Protein AF-A0A836QI31-F1 (afdb_monomer_lite)

Structure (mmCIF, N/CA/C/O backbone):
data_AF-A0A836QI31-F1
#
_entry.id   AF-A0A836QI31-F1
#
loop_
_atom_site.group_PDB
_atom_site.id
_atom_site.type_symbol
_atom_site.label_atom_id
_atom_site.label_alt_id
_atom_site.label_comp_id
_atom_site.label_asym_id
_atom_site.label_entity_id
_atom_site.label_seq_id
_atom_site.pdbx_PDB_ins_code
_atom_site.Cartn_x
_atom_site.Cartn_y
_atom_site.Cartn_z
_atom_site.occupancy
_atom_site.B_iso_or_equiv
_atom_site.auth_seq_id
_atom_site.auth_comp_id
_atom_site.auth_asym_id
_atom_site.auth_atom_id
_atom_site.pdbx_PDB_model_num
ATOM 1 N N . MET A 1 1 ? 13.382 22.084 13.765 1.00 32.91 1 MET A N 1
ATOM 2 C CA . MET A 1 1 ? 12.184 21.284 14.088 1.00 32.91 1 MET A CA 1
ATOM 3 C C . MET A 1 1 ? 11.695 20.690 12.781 1.00 32.91 1 MET A C 1
ATOM 5 O O . MET A 1 1 ? 11.257 21.451 11.931 1.00 32.91 1 MET A O 1
ATOM 9 N N . GLN A 1 2 ? 11.895 19.391 12.552 1.00 34.28 2 GLN A N 1
ATOM 10 C CA . GLN A 1 2 ? 11.308 18.718 11.391 1.00 34.28 2 GLN A CA 1
ATOM 11 C C . GLN A 1 2 ? 9.797 18.665 11.618 1.00 34.28 2 GLN A C 1
ATOM 13 O O . GLN A 1 2 ? 9.342 18.138 12.631 1.00 34.28 2 GLN A O 1
ATOM 18 N N . HIS A 1 3 ? 9.028 19.296 10.736 1.00 37.72 3 HIS A N 1
ATOM 19 C CA . HIS A 1 3 ? 7.586 19.106 10.702 1.00 37.72 3 HIS A CA 1
ATOM 20 C C . HIS A 1 3 ? 7.350 17.705 10.144 1.00 37.72 3 HIS A C 1
ATOM 22 O O . HIS A 1 3 ? 7.478 17.499 8.945 1.00 37.72 3 HIS A O 1
ATOM 28 N N . TYR A 1 4 ? 7.107 16.731 11.016 1.00 49.38 4 TYR A N 1
ATOM 29 C CA . TYR A 1 4 ? 6.746 15.383 10.596 1.00 49.38 4 TYR A CA 1
ATOM 30 C C . TYR A 1 4 ? 5.326 15.398 10.014 1.00 49.38 4 TYR A C 1
ATOM 32 O O . TYR A 1 4 ? 4.431 16.055 10.556 1.00 49.38 4 TYR A O 1
ATOM 40 N N . HIS A 1 5 ? 5.135 14.739 8.871 1.00 73.75 5 HIS A N 1
ATOM 41 C CA . HIS A 1 5 ? 3.881 14.781 8.120 1.00 73.75 5 HIS A CA 1
ATOM 42 C C . HIS A 1 5 ? 2.941 13.687 8.600 1.00 73.75 5 HIS A C 1
ATOM 44 O O . HIS A 1 5 ? 3.328 12.529 8.730 1.00 73.75 5 HIS A O 1
ATOM 50 N N . GLN A 1 6 ? 1.698 14.073 8.870 1.00 88.06 6 GLN A N 1
ATOM 51 C CA . GLN A 1 6 ? 0.702 13.178 9.437 1.00 88.06 6 GLN A CA 1
ATOM 52 C C . GLN A 1 6 ? -0.242 12.668 8.354 1.00 88.06 6 GLN A C 1
ATOM 54 O O . GLN A 1 6 ? -0.713 13.429 7.509 1.00 88.06 6 GLN A O 1
ATOM 59 N N . LEU A 1 7 ? -0.550 11.379 8.424 1.00 93.69 7 LEU A N 1
ATOM 60 C CA . LEU A 1 7 ? -1.671 10.781 7.721 1.00 93.69 7 LEU A CA 1
ATOM 61 C C . LEU A 1 7 ? -2.945 11.041 8.522 1.00 93.69 7 LEU A C 1
ATOM 63 O O . LEU A 1 7 ? -2.938 10.964 9.750 1.00 93.69 7 LEU A O 1
ATOM 67 N N . ALA A 1 8 ? -4.043 11.298 7.823 1.00 96.31 8 ALA A N 1
ATOM 68 C CA . ALA A 1 8 ? -5.387 11.286 8.382 1.00 96.31 8 ALA A CA 1
ATOM 69 C C . ALA A 1 8 ? -6.234 10.368 7.506 1.00 96.31 8 ALA A C 1
ATOM 71 O O . ALA A 1 8 ? -6.378 10.609 6.307 1.00 96.31 8 ALA A O 1
ATOM 72 N N . ILE A 1 9 ? -6.732 9.279 8.087 1.00 97.81 9 ILE A N 1
ATOM 73 C CA . ILE A 1 9 ? -7.373 8.201 7.340 1.00 97.81 9 ILE A CA 1
ATOM 74 C C . ILE A 1 9 ? -8.700 7.842 7.999 1.00 97.81 9 ILE A C 1
ATOM 76 O O . ILE A 1 9 ? -8.862 7.844 9.222 1.00 97.81 9 ILE A O 1
ATOM 80 N N . VAL A 1 10 ? -9.661 7.515 7.143 1.00 98.38 10 VAL A N 1
ATOM 81 C CA . VAL A 1 10 ? -10.927 6.906 7.518 1.00 98.38 10 VAL A CA 1
ATOM 82 C C . VAL A 1 10 ? -11.006 5.564 6.809 1.00 98.38 10 VAL A C 1
ATOM 84 O O . VAL A 1 10 ? -11.124 5.516 5.587 1.00 98.38 10 VAL A O 1
ATOM 87 N N . ALA A 1 11 ? -10.975 4.480 7.576 1.00 98.00 11 ALA A N 1
ATOM 88 C CA . ALA A 1 11 ? -11.157 3.134 7.054 1.00 98.00 11 ALA A CA 1
ATOM 89 C C . ALA A 1 11 ? -12.595 2.667 7.293 1.00 98.00 11 ALA A C 1
ATOM 91 O O . ALA A 1 11 ? -13.121 2.790 8.398 1.00 98.00 11 ALA A O 1
ATOM 92 N N . GLN A 1 12 ? -13.226 2.106 6.265 1.00 97.94 12 GLN A N 1
ATOM 93 C CA . GLN A 1 12 ? -14.477 1.361 6.393 1.00 97.94 12 GLN A CA 1
ATOM 94 C C . GLN A 1 12 ? -14.173 -0.114 6.167 1.00 97.94 12 GLN A C 1
ATOM 96 O O . GLN A 1 12 ? -13.721 -0.498 5.091 1.00 97.94 12 GLN A O 1
ATOM 101 N N . LEU A 1 13 ? -14.398 -0.929 7.192 1.00 97.06 13 LEU A N 1
ATOM 102 C CA . LEU A 1 13 ? -14.042 -2.341 7.208 1.00 97.06 13 LEU A CA 1
ATOM 103 C C . LEU A 1 13 ? -15.312 -3.183 7.268 1.00 97.06 13 LEU A C 1
ATOM 105 O O . LEU A 1 13 ? -16.243 -2.863 8.007 1.00 97.06 13 LEU A O 1
ATOM 109 N N . SER A 1 14 ? -15.323 -4.277 6.514 1.00 96.88 14 SER A N 1
ATOM 110 C CA . SER A 1 14 ? -16.314 -5.346 6.624 1.00 96.88 14 SER A CA 1
ATOM 111 C C . SER A 1 14 ? -15.574 -6.586 7.103 1.00 96.88 14 SER A C 1
ATOM 113 O O . SER A 1 14 ? -14.755 -7.128 6.367 1.00 96.88 14 SER A O 1
ATOM 115 N N . LEU A 1 15 ? -15.815 -6.983 8.348 1.00 94.88 15 LEU A N 1
ATOM 116 C CA . LEU A 1 15 ? -15.049 -8.004 9.057 1.00 94.88 15 LEU A CA 1
ATOM 117 C C . LEU A 1 15 ? -15.950 -9.196 9.348 1.00 94.88 15 LEU A C 1
ATOM 119 O O . LEU A 1 15 ? -17.022 -9.024 9.925 1.00 94.88 15 LEU A O 1
ATOM 123 N N . THR A 1 16 ? -15.508 -10.390 8.977 1.00 94.56 16 THR A N 1
ATOM 124 C CA . THR A 1 16 ? -16.232 -11.640 9.226 1.00 94.56 16 THR A CA 1
ATOM 125 C C . THR A 1 16 ? -15.563 -12.388 10.369 1.00 94.56 16 THR A C 1
ATOM 127 O O . THR A 1 16 ? -14.338 -12.387 10.446 1.00 94.56 16 THR A O 1
ATOM 130 N N . ASN A 1 17 ? -16.335 -13.031 11.248 1.00 94.69 17 ASN A N 1
ATOM 131 C CA . ASN A 1 17 ? -15.793 -13.950 12.248 1.00 94.69 17 ASN A CA 1
ATOM 132 C C . ASN A 1 17 ?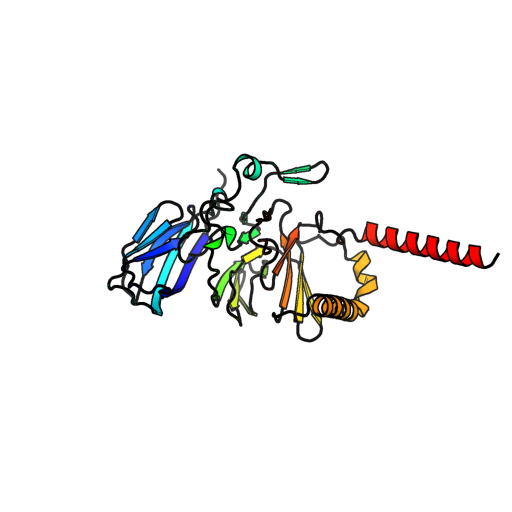 -15.520 -15.323 11.602 1.00 94.69 17 ASN A C 1
ATOM 134 O O . ASN A 1 17 ? -16.478 -16.039 11.308 1.00 94.69 17 ASN A O 1
ATOM 138 N N . PRO A 1 18 ? -14.254 -15.727 11.381 1.00 90.25 18 PRO A N 1
ATOM 139 C CA . PRO A 1 18 ? -13.949 -17.016 10.769 1.00 90.25 18 PRO A CA 1
ATOM 140 C C . PRO A 1 18 ? -13.862 -18.163 11.789 1.00 90.25 18 PRO A C 1
ATOM 142 O O . PRO A 1 18 ? -13.513 -19.273 11.396 1.00 90.25 18 PRO A O 1
ATOM 145 N N . ASN A 1 19 ? -14.074 -17.892 13.081 1.00 89.69 19 ASN A N 1
ATOM 146 C CA . ASN A 1 19 ? -13.911 -18.865 14.159 1.00 89.69 19 ASN A CA 1
ATOM 147 C C . ASN A 1 19 ? -15.224 -19.598 14.446 1.00 89.69 19 ASN A C 1
ATOM 149 O O . ASN A 1 19 ? -16.301 -19.066 14.193 1.00 89.69 19 ASN A O 1
ATOM 153 N N . ASP A 1 20 ? -15.131 -20.759 15.095 1.00 93.62 20 ASP A N 1
ATOM 154 C CA . ASP A 1 20 ? -16.296 -21.552 15.523 1.00 93.62 20 ASP A CA 1
ATOM 155 C C . ASP A 1 20 ? -16.971 -21.016 16.799 1.00 93.62 20 ASP A C 1
ATOM 157 O O . ASP A 1 20 ? -18.026 -21.500 17.208 1.00 93.62 20 ASP A O 1
ATOM 161 N N . ALA A 1 21 ? -16.368 -20.012 17.442 1.00 95.06 21 ALA A N 1
ATOM 162 C CA . ALA A 1 21 ? -16.883 -19.370 18.646 1.00 95.06 21 ALA A CA 1
ATOM 163 C C . ALA A 1 21 ? -17.306 -17.916 18.370 1.00 95.06 21 ALA A C 1
ATOM 165 O O . ALA A 1 21 ? -16.679 -17.235 17.550 1.00 95.06 21 ALA A O 1
ATOM 166 N N . PRO A 1 22 ? -18.345 -17.412 19.061 1.00 96.12 22 PRO A N 1
ATOM 167 C CA . PRO A 1 22 ? -18.734 -16.014 18.963 1.00 96.12 22 PRO A CA 1
ATOM 168 C C . PRO A 1 22 ? -17.644 -15.087 19.527 1.00 96.12 22 PRO A C 1
ATOM 170 O O . PRO A 1 22 ? -16.926 -15.447 20.462 1.00 96.12 22 PRO A O 1
ATOM 173 N N . LEU A 1 23 ? -17.521 -13.886 18.955 1.00 95.31 23 LEU A N 1
ATOM 174 C CA . LEU A 1 23 ? -16.535 -12.881 19.356 1.00 95.31 23 LEU A CA 1
ATOM 175 C C . LEU A 1 23 ? -17.202 -11.682 20.030 1.00 95.31 23 LEU A C 1
ATOM 177 O O . LEU A 1 23 ? -17.955 -10.953 19.392 1.00 95.31 23 LEU A O 1
ATOM 181 N N . ASP A 1 24 ? -16.835 -11.400 21.277 1.00 95.19 24 ASP A N 1
ATOM 182 C CA . ASP A 1 24 ? -17.298 -10.199 21.999 1.00 95.19 24 ASP A CA 1
ATOM 183 C C . ASP A 1 24 ? -16.450 -8.954 21.689 1.00 95.19 24 ASP A C 1
ATOM 185 O O . ASP A 1 24 ? -16.792 -7.824 22.044 1.00 95.19 24 ASP A O 1
ATOM 189 N N . SER A 1 25 ? -15.293 -9.145 21.053 1.00 95.50 25 SER A N 1
ATOM 190 C CA . SER A 1 25 ? -14.410 -8.052 20.663 1.00 95.50 25 SER A CA 1
ATOM 191 C C . SER A 1 25 ? -13.679 -8.348 19.366 1.00 95.50 25 SER A C 1
ATOM 193 O O . SER A 1 25 ? -13.216 -9.468 19.158 1.00 95.50 25 SER A O 1
ATOM 195 N N . LEU A 1 26 ? -13.503 -7.314 18.547 1.00 95.31 26 LEU A N 1
ATOM 196 C CA . LEU A 1 26 ? -12.608 -7.349 17.398 1.00 95.31 26 LEU A CA 1
ATOM 197 C C . LEU A 1 26 ? -11.179 -7.087 17.869 1.00 95.31 26 LEU A C 1
ATOM 199 O O . LEU A 1 26 ? -10.943 -6.209 18.705 1.00 95.31 26 LEU A O 1
ATOM 203 N N . LEU A 1 27 ? -10.233 -7.824 17.299 1.00 94.06 27 LEU A N 1
ATOM 204 C CA . LEU A 1 27 ? -8.809 -7.572 17.455 1.00 94.06 27 LEU A CA 1
ATOM 205 C C . LEU A 1 27 ? -8.247 -7.186 16.093 1.00 94.06 27 LEU A C 1
ATOM 207 O O . LEU A 1 27 ? -8.357 -7.956 15.141 1.00 94.06 27 LEU A O 1
ATOM 211 N N . LEU A 1 28 ? -7.695 -5.982 16.014 1.00 95.25 28 LEU A N 1
ATOM 212 C CA . LEU A 1 28 ? -7.112 -5.414 14.811 1.00 95.25 28 LEU A CA 1
ATOM 213 C C . LEU A 1 28 ? -5.665 -5.005 15.082 1.00 95.25 28 LEU A C 1
ATOM 215 O O . LEU A 1 28 ? -5.313 -4.625 16.201 1.00 95.25 28 LEU A O 1
ATOM 219 N N . THR A 1 29 ? -4.854 -5.023 14.034 1.00 95.38 29 THR A N 1
ATOM 220 C CA . THR A 1 29 ? -3.490 -4.503 14.036 1.00 95.38 29 THR A CA 1
ATOM 221 C C . THR A 1 29 ? -3.426 -3.220 13.220 1.00 95.38 29 THR A C 1
ATOM 223 O O . THR A 1 29 ? -3.900 -3.178 12.090 1.00 95.38 29 THR A O 1
ATOM 226 N N . LEU A 1 30 ? -2.851 -2.166 13.788 1.00 97.38 30 LEU A N 1
ATOM 227 C CA . LEU A 1 30 ? -2.643 -0.872 13.138 1.00 97.38 30 LEU A CA 1
ATOM 228 C C . LEU A 1 30 ? -1.272 -0.338 13.548 1.00 97.38 30 LEU A C 1
ATOM 230 O O . LEU A 1 30 ? -0.865 -0.542 14.689 1.00 97.38 30 LEU A O 1
ATOM 234 N N . ASN A 1 31 ? -0.573 0.370 12.663 1.00 97.44 31 ASN A N 1
ATOM 235 C CA . ASN A 1 31 ? 0.721 0.963 12.987 1.00 97.44 31 ASN A CA 1
ATOM 236 C C . ASN A 1 31 ? 0.684 1.754 14.322 1.00 97.44 31 ASN A C 1
ATOM 238 O O . ASN A 1 31 ? -0.204 2.589 14.520 1.00 97.44 31 ASN A O 1
ATOM 242 N N . PRO A 1 32 ? 1.652 1.553 15.237 1.00 97.06 32 PRO A N 1
ATOM 243 C CA . PRO A 1 32 ? 1.660 2.177 16.555 1.00 97.06 32 PRO A CA 1
ATOM 244 C C . PRO A 1 32 ? 1.984 3.672 16.533 1.00 97.06 32 PRO A C 1
ATOM 246 O O . PRO A 1 32 ? 1.955 4.2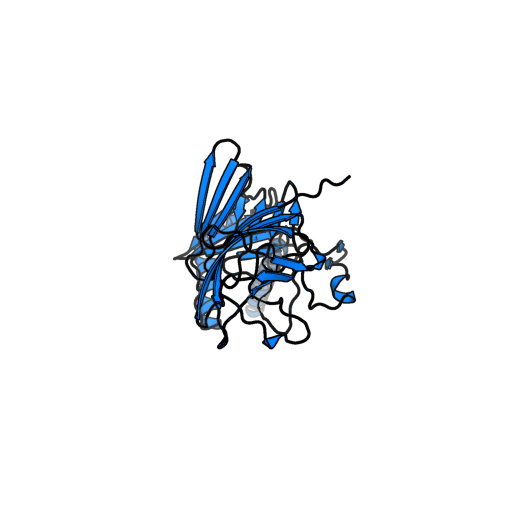91 17.594 1.00 97.06 32 PRO A O 1
ATOM 249 N N . GLY A 1 33 ? 2.287 4.282 15.391 1.00 97.12 33 GLY A N 1
ATOM 250 C CA . GLY A 1 33 ? 2.347 5.734 15.234 1.00 97.12 33 GLY A CA 1
ATOM 251 C C . GLY A 1 33 ? 1.005 6.364 14.820 1.00 97.12 33 GLY A C 1
ATOM 252 O O . GLY A 1 33 ? 0.795 7.563 15.016 1.00 97.12 33 GLY A O 1
ATOM 253 N N . LEU A 1 34 ? 0.042 5.554 14.364 1.00 97.88 34 LEU A N 1
ATOM 254 C CA . LEU A 1 34 ? -1.302 5.986 13.981 1.00 97.88 34 LEU A CA 1
ATOM 255 C C . LEU A 1 34 ? -2.264 5.848 15.169 1.00 97.88 34 LEU A C 1
ATOM 257 O O . LEU A 1 34 ? -2.463 4.762 15.711 1.00 97.88 34 LEU A O 1
ATOM 261 N N . ARG A 1 35 ? -2.852 6.957 15.620 1.00 98.06 35 ARG A N 1
ATOM 262 C CA . ARG A 1 35 ? -3.746 7.013 16.788 1.00 98.06 35 ARG A CA 1
ATOM 263 C C . ARG A 1 35 ? -5.199 6.975 16.346 1.00 98.06 35 ARG A C 1
ATOM 265 O O . ARG A 1 35 ? -5.628 7.826 15.569 1.00 98.06 35 ARG A O 1
ATOM 272 N N . VAL A 1 36 ? -5.953 6.012 16.869 1.00 98.56 36 VAL A N 1
ATOM 273 C CA . VAL A 1 36 ? -7.399 5.923 16.635 1.00 98.56 36 VAL A CA 1
ATOM 274 C C . VAL A 1 36 ? -8.114 6.973 17.472 1.00 98.56 36 VAL A C 1
ATOM 276 O O . VAL A 1 36 ? -7.934 7.028 18.688 1.00 98.56 36 VAL A O 1
ATOM 279 N N . SER A 1 37 ? -8.923 7.802 16.819 1.00 98.12 37 SER A N 1
ATOM 280 C CA . SER A 1 37 ? -9.755 8.810 17.477 1.00 98.12 37 SER A CA 1
ATOM 281 C C . SER A 1 37 ? -11.185 8.326 17.689 1.00 98.12 37 SER A C 1
ATOM 283 O O . SER A 1 37 ? -11.804 8.677 18.690 1.00 98.12 37 SER A O 1
ATOM 285 N N . GLU A 1 38 ? -11.708 7.506 16.777 1.00 98.38 38 GLU A N 1
ATOM 286 C CA . GLU A 1 38 ? -13.106 7.087 16.795 1.00 98.38 38 GLU A CA 1
ATOM 287 C C . GLU A 1 38 ? -13.305 5.752 16.071 1.00 98.38 38 GLU A C 1
ATOM 289 O O . GLU A 1 38 ? -12.682 5.491 15.037 1.00 98.38 38 GLU A O 1
ATOM 294 N N . ILE A 1 39 ? -14.218 4.930 16.596 1.00 98.50 39 ILE A N 1
ATOM 295 C CA . ILE A 1 39 ? -14.746 3.748 15.914 1.00 98.50 39 ILE A CA 1
ATOM 296 C C . ILE A 1 39 ? -16.267 3.777 15.989 1.00 98.50 39 ILE A C 1
ATOM 298 O O . ILE A 1 39 ? -16.820 3.930 17.075 1.00 98.50 39 ILE A O 1
ATOM 302 N N . ILE A 1 40 ? -16.934 3.601 14.850 1.00 97.62 40 ILE A N 1
ATOM 303 C CA . ILE A 1 40 ? -18.396 3.579 14.735 1.00 97.62 40 ILE A CA 1
ATOM 304 C C . ILE A 1 40 ? -18.837 2.260 14.100 1.00 97.62 40 ILE A C 1
ATOM 306 O O . ILE A 1 40 ? -18.288 1.863 13.072 1.00 97.62 40 ILE A O 1
ATOM 310 N N . ALA A 1 41 ? -19.867 1.629 14.659 1.00 95.31 41 ALA A N 1
ATOM 311 C CA . ALA A 1 41 ? -20.617 0.538 14.036 1.00 95.31 41 ALA A CA 1
ATOM 312 C C . ALA A 1 41 ? -22.110 0.874 14.064 1.00 95.31 41 ALA A C 1
ATOM 314 O O . ALA A 1 41 ? -22.609 1.352 15.078 1.00 95.31 41 ALA A O 1
ATOM 315 N N . ASP A 1 42 ? -22.807 0.687 12.942 1.00 88.94 42 ASP A N 1
ATOM 316 C CA . ASP A 1 42 ? -24.250 0.962 12.811 1.00 88.94 42 ASP A CA 1
ATOM 317 C C . ASP A 1 42 ? -24.682 2.358 13.312 1.00 88.94 42 ASP A C 1
ATOM 319 O O . ASP A 1 42 ? -25.760 2.551 13.868 1.00 88.94 42 ASP A O 1
ATOM 323 N N . GLY A 1 43 ? -23.813 3.358 13.122 1.00 89.81 43 GLY A N 1
ATOM 324 C CA . GLY A 1 43 ? -24.043 4.742 13.551 1.00 89.81 43 GLY A CA 1
ATOM 325 C C . GLY A 1 43 ? -23.777 5.019 15.036 1.00 89.81 43 GLY A C 1
ATOM 326 O O . GLY A 1 43 ? -23.901 6.167 15.457 1.00 89.81 43 GLY A O 1
ATOM 327 N N . LEU A 1 44 ? -23.374 4.015 15.818 1.00 93.75 44 LEU A N 1
ATOM 328 C CA . LEU A 1 44 ? -23.069 4.141 17.242 1.00 93.75 44 LEU A CA 1
ATOM 329 C C . LEU A 1 44 ? -21.558 4.046 17.511 1.00 93.75 44 LEU A C 1
ATOM 331 O O . LEU A 1 44 ? -20.877 3.207 16.913 1.00 93.75 44 LEU A O 1
ATOM 335 N N . PRO A 1 45 ? -21.014 4.874 18.421 1.00 97.00 45 PRO A N 1
ATOM 336 C CA . PRO A 1 45 ? -19.612 4.790 18.807 1.00 97.00 45 PRO A CA 1
ATOM 337 C C . PRO A 1 45 ? -19.337 3.500 19.589 1.00 97.00 45 PRO A C 1
ATOM 339 O O . PRO A 1 45 ? -20.100 3.117 20.477 1.00 97.00 45 PRO A O 1
ATOM 342 N N . LEU A 1 46 ? -18.214 2.850 19.288 1.00 97.25 46 LEU A N 1
ATOM 343 C CA . LEU A 1 46 ? -17.733 1.667 19.996 1.00 97.25 46 LEU A CA 1
ATOM 344 C C . LEU A 1 46 ? -16.611 2.025 20.968 1.00 97.25 46 LEU A C 1
ATOM 346 O O . LEU A 1 46 ? -15.730 2.831 20.670 1.00 97.25 46 LEU A O 1
ATOM 350 N N . SER A 1 47 ? -16.611 1.369 22.129 1.00 97.50 47 SER A N 1
ATOM 351 C CA . SER A 1 47 ? -15.487 1.447 23.063 1.00 97.50 47 SER A CA 1
ATOM 352 C C . SER A 1 47 ? -14.309 0.639 22.530 1.00 97.50 47 SER A C 1
ATOM 354 O O . SER A 1 47 ? -14.467 -0.507 22.108 1.00 97.50 47 SER A O 1
ATOM 356 N N . PHE A 1 48 ? -13.110 1.209 22.587 1.00 98.19 48 PHE A N 1
ATOM 357 C CA . PHE A 1 48 ? -11.896 0.533 22.149 1.00 98.19 48 PHE A CA 1
ATOM 358 C C . PHE A 1 48 ? -10.714 0.850 23.061 1.00 98.19 48 PHE A C 1
ATOM 360 O O . PHE A 1 48 ? -10.711 1.821 23.815 1.00 98.19 48 PHE A O 1
ATOM 367 N N . SER A 1 49 ? -9.686 0.014 22.974 1.00 98.12 49 SER A N 1
ATOM 368 C CA . SER A 1 49 ? -8.383 0.269 23.577 1.00 98.12 49 SER A CA 1
ATOM 369 C C . SER A 1 49 ? -7.299 0.023 22.540 1.00 98.12 49 SER A C 1
ATOM 371 O O . SER A 1 49 ? -7.295 -1.025 21.892 1.00 98.12 49 SER A O 1
ATOM 373 N N . GLN A 1 50 ? -6.386 0.980 22.401 1.00 98.00 50 GLN A N 1
ATOM 374 C CA . GLN A 1 50 ? -5.206 0.856 21.556 1.00 98.00 50 GLN A CA 1
ATOM 375 C C . GLN A 1 50 ? -3.968 0.729 22.449 1.00 98.00 50 GLN A C 1
ATOM 377 O O . GLN A 1 50 ? -3.694 1.608 23.267 1.00 98.00 50 GLN A O 1
ATOM 382 N N . LYS A 1 51 ? -3.222 -0.369 22.311 1.00 96.62 51 LYS A N 1
ATOM 383 C CA . LYS A 1 51 ? -1.947 -0.605 23.001 1.00 96.62 51 LYS A CA 1
ATOM 384 C C . LYS A 1 51 ? -0.888 -0.947 21.964 1.00 96.62 51 LYS A C 1
ATOM 386 O O . LYS A 1 51 ? -0.907 -2.041 21.406 1.00 96.62 51 LYS A O 1
ATOM 391 N N . LEU A 1 52 ? 0.039 -0.017 21.727 1.00 94.94 52 LEU A N 1
ATOM 392 C CA . LEU A 1 52 ? 0.994 -0.103 20.617 1.00 94.94 52 LEU A CA 1
ATOM 393 C C . LEU A 1 52 ? 0.239 -0.359 19.302 1.00 94.94 52 LEU A C 1
ATOM 395 O O . LEU A 1 52 ? -0.611 0.448 18.929 1.00 94.94 52 LEU A O 1
ATOM 399 N N . HIS A 1 53 ? 0.530 -1.472 18.631 1.00 94.81 53 HIS A N 1
ATOM 400 C CA . HIS A 1 53 ? -0.076 -1.833 17.358 1.00 94.81 53 HIS A CA 1
ATOM 401 C C . HIS A 1 53 ? -1.398 -2.601 17.495 1.00 94.81 53 HIS A C 1
ATOM 403 O O . HIS A 1 53 ? -2.046 -2.878 16.493 1.00 94.81 53 HIS A O 1
ATOM 409 N N . LEU A 1 54 ? -1.812 -2.955 18.717 1.00 95.81 54 LEU A N 1
ATOM 410 C CA . LEU A 1 54 ? -3.018 -3.741 18.965 1.00 95.81 54 LEU A CA 1
ATOM 411 C C . LEU A 1 54 ? -4.205 -2.840 19.279 1.00 95.81 54 LEU A C 1
ATOM 413 O O . LEU A 1 54 ? -4.199 -2.094 20.262 1.00 95.81 54 LEU A O 1
ATOM 417 N N . LEU A 1 55 ? -5.248 -2.963 18.470 1.00 97.38 55 LEU A N 1
ATOM 418 C CA . LEU A 1 55 ? -6.523 -2.287 18.629 1.00 97.38 55 LEU A CA 1
ATOM 419 C C . LEU A 1 55 ? -7.597 -3.316 18.981 1.00 97.38 55 LEU A C 1
ATOM 421 O O . LEU A 1 55 ? -7.988 -4.139 18.157 1.00 97.38 55 LEU A O 1
ATOM 425 N N . ARG A 1 56 ? -8.092 -3.256 20.217 1.00 97.62 56 ARG A N 1
ATOM 426 C CA . ARG A 1 56 ? -9.207 -4.086 20.677 1.00 97.62 56 ARG A CA 1
ATOM 427 C C . ARG A 1 56 ? -10.479 -3.254 20.723 1.00 97.62 56 ARG A C 1
ATOM 429 O O . ARG A 1 56 ? -10.518 -2.263 21.452 1.00 97.62 56 ARG A O 1
ATOM 436 N N . VAL A 1 57 ? -11.507 -3.678 19.998 1.00 97.69 57 VAL A N 1
ATOM 437 C CA . VAL A 1 57 ? -12.804 -2.993 19.897 1.00 97.69 57 VAL A CA 1
ATOM 438 C C . VAL A 1 57 ? -13.870 -3.854 20.557 1.00 97.69 57 VAL A C 1
ATOM 440 O O . VAL A 1 57 ? -14.042 -5.007 20.172 1.00 97.69 57 VAL A O 1
ATOM 443 N N . ALA A 1 58 ? -14.567 -3.323 21.557 1.00 96.69 58 ALA A N 1
ATOM 444 C CA . ALA A 1 58 ? -15.676 -4.020 22.197 1.00 96.69 58 ALA A CA 1
ATOM 445 C C . ALA A 1 58 ? -16.914 -3.970 21.294 1.00 96.69 58 ALA A C 1
ATOM 447 O O . ALA A 1 58 ? -17.287 -2.895 20.817 1.00 96.69 58 ALA A O 1
ATOM 448 N N . LEU A 1 59 ? -17.544 -5.122 21.072 1.00 94.19 59 LEU A N 1
ATOM 449 C CA . LEU A 1 59 ? -18.794 -5.207 20.329 1.00 94.19 59 LEU A CA 1
ATOM 450 C C . LEU A 1 59 ? -19.988 -5.124 21.292 1.00 94.19 59 LEU A C 1
ATOM 452 O O . LEU A 1 59 ? -19.916 -5.650 22.403 1.00 94.19 59 LEU A O 1
ATOM 456 N N . PRO A 1 60 ? -21.096 -4.475 20.891 1.00 90.38 60 PRO A N 1
ATOM 457 C CA . PRO A 1 60 ? -22.294 -4.378 21.726 1.00 90.38 60 PRO A CA 1
ATOM 458 C C . PRO A 1 60 ? -23.018 -5.725 21.865 1.00 90.38 60 PRO A C 1
ATOM 460 O O . PRO A 1 60 ? -23.704 -5.958 22.857 1.00 90.38 60 PRO A O 1
ATOM 463 N N . ALA A 1 61 ? -22.854 -6.607 20.879 1.00 91.88 61 ALA A N 1
ATOM 464 C CA . ALA A 1 61 ? -23.329 -7.981 20.881 1.00 91.88 61 ALA A CA 1
ATOM 465 C C . ALA A 1 61 ? -22.244 -8.888 20.294 1.00 91.88 61 ALA A C 1
ATOM 467 O O . ALA A 1 61 ? -21.482 -8.462 19.423 1.00 91.88 61 ALA A O 1
ATOM 468 N N . ALA A 1 62 ? -22.188 -10.129 20.772 1.00 94.38 62 ALA A N 1
ATOM 469 C CA . ALA A 1 62 ? -21.225 -11.108 20.296 1.00 94.38 62 ALA A CA 1
ATOM 470 C C . ALA A 1 62 ? -21.444 -11.400 18.802 1.00 94.38 62 ALA A C 1
ATOM 472 O O . ALA A 1 62 ? -22.558 -11.720 18.384 1.00 94.38 62 ALA A O 1
ATOM 473 N N . LEU A 1 63 ? -20.385 -11.301 18.000 1.00 95.94 63 LEU A N 1
ATOM 474 C CA . LEU A 1 63 ? -20.418 -11.609 16.574 1.00 95.94 63 LEU A CA 1
ATOM 475 C C . LEU A 1 63 ? -20.364 -13.127 16.385 1.00 95.94 63 LEU A C 1
ATOM 477 O O . LEU A 1 63 ? -19.340 -13.744 16.694 1.00 95.94 63 LEU A O 1
ATOM 481 N N . ALA A 1 64 ? -21.446 -13.738 15.902 1.00 97.38 64 ALA A N 1
ATOM 482 C CA . ALA A 1 64 ? -21.522 -15.189 15.758 1.00 97.38 64 ALA A CA 1
ATOM 483 C C . ALA A 1 64 ? -20.536 -15.725 14.696 1.00 97.38 64 ALA A C 1
ATOM 485 O O . ALA A 1 64 ? -20.064 -14.967 13.844 1.00 97.38 64 ALA A O 1
ATOM 486 N N . PRO A 1 65 ? -20.190 -17.024 14.735 1.00 97.00 65 PRO A N 1
ATOM 487 C CA . PRO A 1 65 ? -19.423 -17.680 13.676 1.00 97.00 65 PRO A CA 1
ATOM 488 C C . PRO A 1 65 ? -20.015 -17.426 12.284 1.00 97.00 65 PRO A C 1
ATOM 490 O O . PRO A 1 65 ? -21.203 -17.646 12.066 1.00 97.00 65 PRO A O 1
ATOM 493 N N . GLY A 1 66 ? -19.192 -16.962 11.342 1.00 95.94 66 GLY A N 1
ATOM 494 C CA . GLY A 1 66 ? -19.610 -16.634 9.975 1.00 95.94 66 GLY A CA 1
ATOM 495 C C . GLY A 1 66 ? -20.317 -15.283 9.808 1.00 95.94 66 GLY A C 1
ATOM 496 O O . GLY A 1 66 ? -20.439 -14.810 8.674 1.00 95.94 66 GLY A O 1
ATOM 497 N N . ASP A 1 67 ? -20.726 -14.620 10.894 1.00 96.25 67 ASP A N 1
ATOM 498 C CA . ASP A 1 67 ? -21.366 -13.307 10.811 1.00 96.25 67 ASP A CA 1
ATOM 499 C C . ASP A 1 67 ? -20.363 -12.205 10.466 1.00 96.25 67 ASP A C 1
ATOM 501 O O . ASP A 1 67 ? -19.153 -12.306 10.696 1.00 96.25 67 ASP A O 1
ATOM 505 N N . THR A 1 68 ? -20.892 -11.115 9.906 1.00 95.50 68 THR A N 1
ATOM 506 C CA . THR A 1 68 ? -20.114 -9.952 9.476 1.00 95.50 68 THR A CA 1
ATOM 507 C C . THR A 1 68 ? -20.523 -8.692 10.229 1.00 95.50 68 THR A C 1
ATOM 509 O O . THR A 1 68 ? -21.703 -8.375 10.341 1.00 95.50 68 THR A O 1
ATOM 512 N N . CYS A 1 69 ? -19.528 -7.935 10.682 1.00 94.44 69 CYS A N 1
ATOM 513 C CA . CYS A 1 69 ? -19.672 -6.615 11.281 1.00 94.44 69 CYS A CA 1
ATOM 514 C C . CYS A 1 69 ? -19.050 -5.558 10.360 1.00 94.44 69 CYS A C 1
ATOM 516 O O . CYS A 1 69 ? -18.013 -5.795 9.732 1.00 94.44 69 CYS A O 1
ATOM 518 N N . ARG A 1 70 ? -19.668 -4.376 10.284 1.00 96.75 70 ARG A N 1
ATOM 519 C CA . ARG A 1 70 ? -19.110 -3.222 9.574 1.00 96.75 70 ARG A CA 1
ATOM 520 C C . ARG A 1 70 ? -18.705 -2.152 10.568 1.00 96.75 70 ARG A C 1
ATOM 522 O O . ARG A 1 70 ? -19.518 -1.723 11.381 1.00 96.75 70 ARG A O 1
ATOM 529 N N . VAL A 1 71 ? -17.466 -1.691 10.456 1.00 97.50 71 VAL A N 1
ATOM 530 C CA . VAL A 1 71 ? -16.928 -0.638 11.318 1.00 97.50 71 VAL A CA 1
ATOM 531 C C . VAL A 1 71 ? -16.293 0.465 10.488 1.00 97.50 71 VAL A C 1
ATOM 533 O O . VAL A 1 71 ? -15.638 0.213 9.476 1.00 97.50 71 VAL A O 1
ATOM 536 N N . ARG A 1 72 ? -16.470 1.706 10.929 1.00 98.38 72 ARG A N 1
ATOM 537 C CA . ARG A 1 72 ? -15.728 2.871 10.452 1.00 98.38 72 ARG A CA 1
ATOM 538 C C . ARG A 1 72 ? -14.704 3.243 11.517 1.00 98.38 72 ARG A C 1
ATOM 540 O O . ARG A 1 72 ? -15.089 3.480 12.654 1.00 98.38 72 ARG A O 1
ATOM 547 N N . VAL A 1 73 ? -13.433 3.318 11.145 1.00 98.56 73 VAL A N 1
ATOM 548 C CA . VAL A 1 73 ? -12.315 3.668 12.031 1.00 98.56 73 VAL A CA 1
ATOM 549 C C . VAL A 1 73 ? -11.695 4.967 11.529 1.00 98.56 73 VAL A C 1
ATOM 551 O O . VAL A 1 73 ? -11.242 5.030 10.386 1.00 98.56 73 VAL A O 1
ATOM 554 N N . SER A 1 74 ? -11.668 5.991 12.375 1.00 98.62 74 SER A N 1
ATOM 555 C CA . SER A 1 74 ? -10.998 7.267 12.105 1.00 98.62 74 SER A CA 1
ATOM 556 C C . SER A 1 74 ? -9.685 7.311 12.887 1.00 98.62 74 SER A C 1
ATOM 558 O O . SER A 1 74 ? -9.672 7.059 14.095 1.00 98.62 74 SER A O 1
ATOM 560 N N . TYR A 1 75 ? -8.573 7.598 12.214 1.00 98.44 75 TYR A N 1
ATOM 561 C CA . TYR A 1 75 ? -7.253 7.621 12.842 1.00 98.44 75 TYR A CA 1
ATOM 562 C C . TYR A 1 75 ? -6.284 8.547 12.111 1.00 98.44 75 TYR A C 1
ATOM 564 O O . TYR A 1 75 ? -6.432 8.839 10.924 1.00 98.44 75 TYR A O 1
ATOM 572 N N . SER A 1 76 ? -5.275 9.018 12.835 1.00 98.19 76 SER A N 1
ATOM 573 C CA . SER A 1 76 ? -4.254 9.903 12.282 1.00 98.19 76 SER A CA 1
ATOM 574 C C . SER A 1 76 ? -2.931 9.780 13.018 1.00 98.19 76 SER A C 1
ATOM 576 O O . SER A 1 76 ? -2.896 9.386 14.183 1.00 98.19 76 SER A O 1
ATOM 578 N N . GLY A 1 77 ? -1.842 10.166 12.369 1.00 96.62 77 GLY A N 1
ATOM 579 C CA . GLY A 1 77 ? -0.524 10.205 12.990 1.00 96.62 77 GLY A CA 1
ATOM 580 C C . GLY A 1 77 ? 0.594 10.008 11.984 1.00 96.62 77 GLY A C 1
ATOM 581 O O . GLY A 1 77 ? 0.400 10.157 10.780 1.00 96.62 77 GLY A O 1
ATOM 582 N N . GLU A 1 78 ? 1.763 9.669 12.498 1.00 95.38 78 GLU A N 1
ATOM 583 C CA . GLU A 1 78 ? 2.946 9.358 11.703 1.00 95.38 78 GLU A CA 1
ATOM 584 C C . GLU A 1 78 ? 3.119 7.842 11.633 1.00 95.38 78 GLU A C 1
ATOM 586 O O . GLU A 1 78 ? 2.762 7.134 12.570 1.00 95.38 78 GLU A O 1
ATOM 591 N N . VAL A 1 79 ? 3.642 7.325 10.526 1.00 95.81 79 VAL A N 1
ATOM 592 C CA . VAL A 1 79 ? 3.968 5.900 10.436 1.00 95.81 79 VAL A CA 1
ATOM 593 C C . VAL A 1 79 ? 5.223 5.638 11.263 1.00 95.81 79 VAL A C 1
ATOM 595 O O . VAL A 1 79 ? 6.281 6.193 10.992 1.00 95.81 79 VAL A O 1
ATOM 598 N N . ASP A 1 80 ? 5.112 4.776 12.269 1.00 95.94 80 ASP A N 1
ATOM 599 C CA . ASP A 1 80 ? 6.254 4.279 13.027 1.00 95.94 80 ASP A CA 1
ATOM 600 C C . ASP A 1 80 ? 6.875 3.098 12.277 1.00 95.94 80 ASP A C 1
ATOM 602 O O . ASP A 1 80 ? 6.361 1.977 12.322 1.00 95.94 80 ASP A O 1
ATOM 606 N N . GLU A 1 81 ? 7.974 3.352 11.569 1.00 94.12 81 GLU A N 1
ATOM 607 C CA . GLU A 1 81 ? 8.685 2.340 10.781 1.00 94.12 81 GLU A CA 1
ATOM 608 C C . GLU A 1 81 ? 9.259 1.202 11.635 1.00 94.12 81 GLU A C 1
ATOM 610 O O . GLU A 1 81 ? 9.478 0.114 11.114 1.00 94.12 81 GLU A O 1
ATOM 615 N N . ARG A 1 82 ? 9.441 1.398 12.952 1.00 92.75 82 ARG A N 1
ATOM 616 C CA . ARG A 1 82 ? 9.910 0.342 13.875 1.00 92.75 82 ARG A CA 1
ATOM 617 C C . ARG A 1 82 ? 8.905 -0.794 14.042 1.00 92.75 82 ARG A C 1
ATOM 619 O O . ARG A 1 82 ? 9.234 -1.814 14.636 1.00 92.75 82 ARG A O 1
ATOM 626 N N . PHE A 1 83 ? 7.672 -0.596 13.578 1.00 92.81 83 PHE A N 1
ATOM 627 C CA . PHE A 1 83 ? 6.682 -1.658 13.491 1.00 92.81 83 PHE A CA 1
ATOM 628 C C . PHE A 1 83 ? 6.940 -2.614 12.322 1.00 92.81 83 PHE A C 1
ATOM 630 O O . PHE A 1 83 ? 6.536 -3.768 12.396 1.00 92.81 83 PHE A O 1
ATOM 637 N N . CYS A 1 84 ? 7.585 -2.166 11.248 1.00 92.56 84 CYS A N 1
ATOM 638 C CA . CYS A 1 84 ? 7.851 -3.028 10.106 1.00 92.56 84 CYS A CA 1
ATOM 639 C C . CYS A 1 84 ? 8.831 -4.133 10.515 1.00 92.56 84 CYS A C 1
ATOM 641 O O . CYS A 1 84 ? 9.826 -3.867 11.189 1.00 92.56 84 CYS A O 1
ATOM 643 N N . TYR A 1 85 ? 8.586 -5.362 10.064 1.00 90.62 85 TYR A N 1
ATOM 644 C CA . TYR A 1 85 ? 9.499 -6.489 10.224 1.00 90.62 85 TYR A CA 1
ATOM 645 C C . TYR A 1 85 ? 9.824 -6.860 11.682 1.00 90.62 85 TYR A C 1
ATOM 647 O O . TYR A 1 85 ? 10.972 -7.179 11.998 1.00 90.62 85 TYR A O 1
ATOM 655 N N . LEU A 1 86 ? 8.814 -6.881 12.568 1.00 88.56 86 LEU A N 1
ATOM 656 C CA . LEU A 1 86 ? 8.951 -7.330 13.973 1.00 88.56 86 LEU A CA 1
ATOM 657 C C . LEU A 1 86 ? 9.524 -8.752 14.118 1.00 88.56 86 LEU A C 1
ATOM 659 O O . LEU A 1 86 ? 9.959 -9.150 15.197 1.00 88.56 86 LEU A O 1
ATOM 663 N N . ASP A 1 87 ? 9.471 -9.532 13.043 1.00 84.88 87 ASP A N 1
ATOM 664 C CA . ASP A 1 87 ? 9.977 -10.892 12.924 1.00 84.88 87 ASP A CA 1
ATOM 665 C C . ASP A 1 87 ? 11.480 -10.990 12.603 1.00 84.88 87 ASP A C 1
ATOM 667 O O . ASP A 1 87 ? 12.037 -12.089 12.614 1.00 84.88 87 ASP A O 1
ATOM 671 N N . ILE A 1 88 ? 12.143 -9.869 12.309 1.00 87.94 88 ILE A N 1
ATOM 672 C CA . ILE A 1 88 ? 13.561 -9.819 11.945 1.00 87.94 88 ILE A CA 1
ATOM 673 C C . ILE A 1 88 ? 14.418 -9.489 13.172 1.00 87.94 88 ILE A C 1
ATOM 675 O O . ILE A 1 88 ? 14.121 -8.573 13.932 1.00 87.94 88 ILE A O 1
ATOM 679 N N . GLU A 1 89 ? 15.519 -10.226 13.340 1.00 89.19 89 GLU A N 1
ATOM 680 C CA . GLU A 1 89 ? 16.504 -10.013 14.410 1.00 89.19 89 GLU A CA 1
ATOM 681 C C . GLU A 1 89 ? 17.031 -8.572 14.428 1.00 89.19 89 GLU A C 1
ATOM 683 O O . GLU A 1 89 ? 17.376 -8.022 13.376 1.00 89.19 89 GLU A O 1
ATOM 688 N N . THR A 1 90 ? 17.144 -7.980 15.620 1.00 89.69 90 THR A N 1
ATOM 689 C CA . THR A 1 90 ? 17.509 -6.570 15.821 1.00 89.69 90 THR A CA 1
ATOM 690 C C . THR A 1 90 ? 18.810 -6.192 15.116 1.00 89.69 90 THR A C 1
ATOM 692 O O . THR A 1 90 ? 18.849 -5.191 14.407 1.00 89.69 90 THR A O 1
ATOM 695 N N . GLU A 1 91 ? 19.862 -7.009 15.215 1.00 91.62 91 GLU A N 1
ATOM 696 C CA . GLU A 1 91 ? 21.152 -6.730 14.574 1.00 91.62 91 GLU A CA 1
ATOM 697 C C . GLU A 1 91 ? 21.021 -6.664 13.048 1.00 91.62 91 GLU A C 1
ATOM 699 O O . GLU A 1 91 ? 21.613 -5.805 12.388 1.00 91.62 91 GLU A O 1
ATOM 704 N N . ARG A 1 92 ? 20.217 -7.561 12.464 1.00 90.88 92 ARG A N 1
ATOM 705 C CA . ARG A 1 92 ? 19.942 -7.576 11.024 1.00 90.88 92 ARG A CA 1
ATOM 706 C C . ARG A 1 92 ? 19.033 -6.417 10.627 1.00 90.88 92 ARG A C 1
ATOM 708 O O . ARG A 1 92 ? 19.239 -5.853 9.549 1.00 90.88 92 ARG A O 1
ATOM 715 N N . TYR A 1 93 ? 18.064 -6.072 11.471 1.00 90.69 93 TYR A N 1
ATOM 716 C CA . TYR A 1 93 ? 17.158 -4.945 11.288 1.00 90.69 93 TYR A CA 1
ATOM 717 C C . TYR A 1 93 ? 17.929 -3.616 11.234 1.00 90.69 93 TYR A C 1
ATOM 719 O O . TYR A 1 93 ? 17.804 -2.870 10.261 1.00 90.69 93 TYR A O 1
ATOM 727 N N . GLU A 1 94 ? 18.799 -3.383 12.219 1.00 90.19 94 GLU A N 1
ATOM 728 C CA . GLU A 1 94 ? 19.603 -2.165 12.391 1.00 90.19 94 GLU A CA 1
ATOM 729 C C . GLU A 1 94 ? 20.809 -2.077 11.444 1.00 90.19 94 GLU A C 1
ATOM 731 O O . GLU A 1 94 ? 21.364 -0.995 11.234 1.00 90.19 94 GLU A O 1
ATOM 736 N N . ALA A 1 95 ? 21.225 -3.193 10.833 1.00 91.69 95 ALA A N 1
ATOM 737 C CA . ALA A 1 95 ? 22.315 -3.187 9.865 1.00 91.69 95 ALA A CA 1
ATOM 738 C C . ALA A 1 95 ? 22.030 -2.223 8.700 1.00 91.69 95 ALA A C 1
ATOM 740 O O . ALA A 1 95 ? 20.930 -2.193 8.144 1.00 91.69 95 ALA A O 1
ATOM 741 N N . GLN A 1 96 ? 23.053 -1.484 8.269 1.00 88.81 96 GLN A N 1
ATOM 742 C CA . GLN A 1 96 ? 22.932 -0.578 7.127 1.00 88.81 96 GLN A CA 1
ATOM 743 C C . GLN A 1 96 ? 22.606 -1.337 5.840 1.00 88.81 96 GLN A C 1
ATOM 745 O O . GLN A 1 96 ? 23.099 -2.445 5.604 1.00 88.81 96 GLN A O 1
ATOM 750 N N . TYR A 1 97 ? 21.822 -0.707 4.968 1.00 87.88 97 TYR A N 1
ATOM 751 C CA . TYR A 1 97 ? 21.678 -1.179 3.606 1.00 87.88 97 TYR A CA 1
ATOM 752 C C . TYR A 1 97 ? 22.975 -0.890 2.847 1.00 87.88 97 TYR A C 1
ATOM 754 O O . TYR A 1 97 ? 23.327 0.266 2.622 1.00 87.88 97 TYR A O 1
ATOM 762 N N . ARG A 1 98 ? 23.720 -1.944 2.501 1.00 84.12 98 ARG A N 1
ATOM 763 C CA . ARG A 1 98 ? 24.977 -1.845 1.753 1.00 84.12 98 ARG A CA 1
ATOM 764 C C . ARG A 1 98 ? 24.752 -2.140 0.275 1.00 84.12 98 ARG A C 1
ATOM 766 O O . ARG A 1 98 ? 24.279 -3.218 -0.074 1.00 84.12 98 ARG A O 1
ATOM 773 N N . MET A 1 99 ? 25.170 -1.211 -0.577 1.00 78.19 99 MET A N 1
ATOM 774 C CA . MET A 1 99 ? 25.226 -1.361 -2.029 1.00 78.19 99 MET A CA 1
ATOM 775 C C . MET A 1 99 ? 26.615 -0.953 -2.511 1.00 78.19 99 MET A C 1
ATOM 777 O O . MET A 1 99 ? 26.944 0.232 -2.531 1.00 78.19 99 MET A O 1
ATOM 781 N N . TRP A 1 100 ? 27.419 -1.915 -2.968 1.00 77.50 100 TRP A N 1
ATOM 782 C CA . TRP A 1 100 ? 28.761 -1.637 -3.492 1.00 77.50 100 TRP A CA 1
ATOM 783 C C . TRP A 1 100 ? 29.629 -0.872 -2.468 1.00 77.50 100 TRP A C 1
ATOM 785 O O . TRP A 1 100 ? 29.974 -1.434 -1.432 1.00 77.50 100 TRP A O 1
ATOM 795 N N . LEU A 1 101 ? 29.969 0.393 -2.734 1.00 82.25 101 LEU A N 1
ATOM 796 C CA . LEU A 1 101 ? 30.750 1.271 -1.855 1.00 82.25 101 LEU A CA 1
ATOM 797 C C . LEU A 1 101 ? 29.868 2.186 -0.988 1.00 82.25 101 LEU A C 1
ATOM 799 O O . LEU A 1 101 ? 30.390 2.961 -0.191 1.00 82.25 101 LEU A O 1
ATOM 803 N N . PHE A 1 102 ? 28.544 2.109 -1.133 1.00 82.19 102 PHE A N 1
ATOM 804 C CA . PHE A 1 102 ? 27.582 2.933 -0.413 1.00 82.19 102 PHE A CA 1
ATOM 805 C C . PHE A 1 102 ? 26.949 2.155 0.736 1.00 82.19 102 PHE A C 1
ATOM 807 O O . PHE A 1 102 ? 26.630 0.970 0.622 1.00 82.19 102 PHE A O 1
ATOM 814 N N . SER A 1 103 ? 26.750 2.845 1.854 1.00 87.62 103 SER A N 1
ATOM 815 C CA . SER A 1 103 ? 25.944 2.369 2.972 1.00 87.62 103 SER A CA 1
ATOM 816 C C . SER A 1 103 ? 24.939 3.452 3.336 1.00 87.62 103 SER A C 1
ATOM 818 O O . SER A 1 103 ? 25.312 4.613 3.490 1.00 87.62 103 SER A O 1
ATOM 820 N N . MET A 1 104 ? 23.675 3.075 3.459 1.00 89.50 104 MET A N 1
ATOM 821 C CA . MET A 1 104 ? 22.575 3.980 3.784 1.00 89.50 104 MET A CA 1
ATOM 822 C C . MET A 1 104 ? 21.632 3.324 4.797 1.00 89.50 104 MET A C 1
ATOM 824 O O . MET A 1 104 ? 21.654 2.098 4.952 1.00 89.50 104 MET A O 1
ATOM 828 N N . PRO A 1 105 ? 20.828 4.107 5.534 1.00 90.94 105 PRO A N 1
ATOM 829 C CA . PRO A 1 105 ? 19.761 3.536 6.343 1.00 90.94 105 PRO A CA 1
ATOM 830 C C . PRO A 1 105 ? 18.731 2.832 5.451 1.00 90.94 105 PRO A C 1
ATOM 832 O O . PRO A 1 105 ? 18.499 3.239 4.311 1.00 90.94 105 PRO A O 1
ATOM 835 N N . LYS A 1 106 ? 18.128 1.772 5.989 1.00 94.06 106 LYS A N 1
ATOM 836 C CA . LYS A 1 106 ? 16.925 1.163 5.417 1.00 94.06 106 LYS A CA 1
ATOM 837 C C . LYS A 1 106 ? 15.726 2.044 5.754 1.00 94.06 106 LYS A C 1
ATOM 839 O O . LYS A 1 106 ? 15.672 2.590 6.854 1.00 94.06 106 LYS A O 1
ATOM 844 N N . ALA A 1 107 ? 14.784 2.123 4.829 1.00 94.50 107 ALA A N 1
ATOM 845 C CA . ALA A 1 107 ? 13.463 2.693 5.035 1.00 94.50 107 ALA A CA 1
ATOM 846 C C . ALA A 1 107 ? 12.410 1.680 4.570 1.00 94.50 107 ALA A C 1
ATOM 848 O O . ALA A 1 107 ? 12.630 0.924 3.619 1.00 94.50 107 ALA A O 1
ATOM 849 N N . TYR A 1 108 ? 11.275 1.658 5.251 1.00 95.44 108 TYR A N 1
ATOM 850 C CA . TYR A 1 108 ? 10.187 0.704 5.041 1.00 95.44 108 TYR A CA 1
ATOM 851 C C . TYR A 1 108 ? 8.879 1.405 4.665 1.00 95.44 108 TYR A C 1
ATOM 853 O O . TYR A 1 108 ? 8.005 0.790 4.058 1.00 95.44 108 TYR A O 1
ATOM 861 N N . ALA A 1 109 ? 8.751 2.693 4.989 1.00 95.94 109 ALA A N 1
ATOM 862 C CA . ALA A 1 109 ? 7.654 3.548 4.563 1.00 95.94 109 ALA A CA 1
ATOM 863 C C . ALA A 1 109 ? 8.154 4.980 4.341 1.00 95.94 109 ALA A C 1
ATOM 865 O O . ALA A 1 109 ? 9.123 5.418 4.951 1.00 95.94 109 ALA A O 1
ATOM 866 N N . PHE A 1 110 ? 7.473 5.736 3.485 1.00 95.69 110 PHE A N 1
ATOM 867 C CA . PHE A 1 110 ? 7.805 7.135 3.228 1.00 95.69 110 PHE A CA 1
ATOM 868 C C . PHE A 1 110 ? 6.547 7.983 3.343 1.00 95.69 110 PHE A C 1
ATOM 870 O O . PHE A 1 110 ? 5.587 7.773 2.607 1.00 95.69 110 PHE A O 1
ATOM 877 N N . VAL A 1 111 ? 6.556 8.967 4.240 1.00 94.69 111 VAL A N 1
ATOM 878 C CA . VAL A 1 111 ? 5.492 9.972 4.363 1.00 94.69 111 VAL A CA 1
ATOM 879 C C . VAL A 1 111 ? 6.152 11.346 4.423 1.00 94.69 111 VAL A C 1
ATOM 881 O O . VAL A 1 111 ? 6.565 11.821 5.478 1.00 94.69 111 VAL A O 1
ATOM 884 N N . THR A 1 112 ? 6.316 11.976 3.261 1.00 92.50 112 THR A N 1
ATOM 885 C CA . THR A 1 112 ? 7.048 13.244 3.116 1.00 92.50 112 THR A CA 1
ATOM 886 C C . THR A 1 112 ? 6.255 14.244 2.261 1.00 92.50 112 THR A C 1
ATOM 888 O O . THR A 1 112 ? 5.356 13.836 1.525 1.00 92.50 112 THR A O 1
ATOM 891 N N . PRO A 1 113 ? 6.611 15.546 2.241 1.00 89.19 113 PRO A N 1
ATOM 892 C CA . PRO A 1 113 ? 5.945 16.550 1.400 1.00 89.19 113 PRO A CA 1
ATOM 893 C C . PRO A 1 113 ? 6.081 16.336 -0.097 1.00 89.19 113 PRO A C 1
ATOM 895 O O . PRO A 1 113 ? 5.549 17.134 -0.859 1.00 89.19 113 PRO A O 1
ATOM 898 N N . ARG A 1 114 ? 6.921 15.389 -0.519 1.00 91.12 114 ARG A N 1
ATOM 899 C CA . ARG A 1 114 ? 7.331 15.201 -1.915 1.00 91.12 114 ARG A CA 1
ATOM 900 C C . ARG A 1 114 ? 7.128 13.773 -2.403 1.00 91.12 114 ARG A C 1
ATOM 902 O O . ARG A 1 114 ? 7.292 13.524 -3.593 1.00 91.12 114 ARG A O 1
ATOM 909 N N . PHE A 1 115 ? 6.845 12.857 -1.484 1.00 95.12 115 PHE A N 1
ATOM 910 C CA . PHE A 1 115 ? 6.784 11.436 -1.757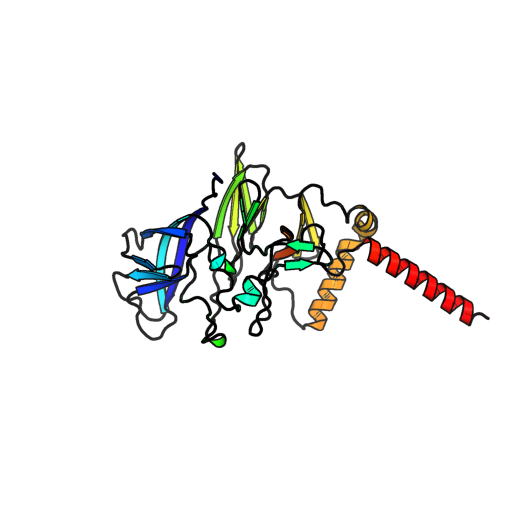 1.00 95.12 115 PHE A CA 1
ATOM 911 C C . PHE A 1 115 ? 6.025 10.701 -0.655 1.00 95.12 115 PHE A C 1
ATOM 913 O O . PHE A 1 115 ? 6.270 10.932 0.535 1.00 95.12 115 PHE A O 1
ATOM 920 N N . LEU A 1 116 ? 5.147 9.798 -1.070 1.00 96.62 116 LEU A N 1
ATOM 921 C CA . LEU A 1 116 ? 4.385 8.881 -0.241 1.00 96.62 116 LEU A CA 1
ATOM 922 C C . LEU A 1 116 ? 4.634 7.461 -0.749 1.00 96.62 116 LEU A C 1
ATOM 924 O O . LEU A 1 116 ? 4.488 7.204 -1.939 1.00 96.62 116 LEU A O 1
ATOM 928 N N . HIS A 1 117 ? 4.964 6.536 0.139 1.00 97.50 117 HIS A N 1
ATOM 929 C CA . HIS A 1 117 ? 5.040 5.119 -0.185 1.00 97.50 117 HIS A CA 1
ATOM 930 C C . HIS A 1 117 ? 4.705 4.291 1.049 1.00 97.50 117 HIS A C 1
ATOM 932 O O . HIS A 1 117 ? 5.390 4.365 2.070 1.00 97.50 117 HIS A O 1
ATOM 938 N N . LEU A 1 118 ? 3.622 3.529 0.945 1.00 97.38 118 LEU A N 1
ATOM 939 C CA . LEU A 1 118 ? 3.052 2.714 2.004 1.00 97.38 118 LEU A CA 1
ATOM 940 C C . LEU A 1 118 ? 2.752 1.323 1.449 1.00 97.38 118 LEU A C 1
ATOM 942 O O . LEU A 1 118 ? 1.983 1.185 0.498 1.00 97.38 118 LEU A O 1
ATOM 946 N N . THR A 1 119 ? 3.320 0.292 2.064 1.00 96.19 119 THR A N 1
ATOM 947 C CA . THR A 1 119 ? 2.959 -1.113 1.826 1.00 96.19 119 THR A CA 1
ATOM 948 C C . THR A 1 119 ? 2.202 -1.672 3.027 1.00 96.19 119 THR A C 1
ATOM 950 O O . THR A 1 119 ? 2.210 -1.071 4.109 1.00 96.19 119 THR A O 1
ATOM 953 N N . SER A 1 120 ? 1.559 -2.830 2.872 1.00 93.00 120 SER A N 1
ATOM 954 C CA . SER A 1 120 ? 0.873 -3.529 3.970 1.00 93.00 120 SER A CA 1
ATOM 955 C C . SER A 1 120 ? 1.765 -3.797 5.181 1.00 93.00 120 SER A C 1
ATOM 957 O O . SER A 1 120 ? 1.264 -3.771 6.302 1.00 93.00 120 SER A O 1
ATOM 959 N N . GLU A 1 121 ? 3.075 -3.977 4.981 1.00 93.44 121 GLU A N 1
ATOM 960 C CA . GLU A 1 121 ? 4.052 -4.172 6.064 1.00 93.44 121 GLU A CA 1
ATOM 961 C C . GLU A 1 121 ? 4.040 -3.040 7.096 1.00 93.44 121 GLU A C 1
ATOM 963 O O . GLU A 1 121 ? 4.215 -3.274 8.288 1.00 93.44 121 GLU A O 1
ATOM 968 N N . SER A 1 122 ? 3.762 -1.811 6.659 1.00 95.38 122 SER A N 1
ATOM 969 C CA . SER A 1 122 ? 3.672 -0.665 7.565 1.00 95.38 122 SER A CA 1
ATOM 970 C C . SER A 1 122 ? 2.409 -0.660 8.430 1.00 95.38 122 SER A C 1
ATOM 972 O O . SER A 1 122 ? 2.322 0.167 9.334 1.00 95.38 122 SER A O 1
ATOM 974 N N . ALA A 1 123 ? 1.430 -1.538 8.169 1.00 95.38 123 ALA A N 1
ATOM 975 C CA . ALA A 1 123 ? 0.097 -1.540 8.781 1.00 95.38 123 ALA A CA 1
ATOM 976 C C . ALA A 1 123 ? -0.559 -0.144 8.804 1.00 95.38 123 ALA A C 1
ATOM 978 O O . ALA A 1 123 ? -1.144 0.277 9.805 1.00 95.38 123 ALA A O 1
ATOM 979 N N . TRP A 1 124 ? -0.447 0.598 7.695 1.00 96.94 124 TRP A N 1
ATOM 980 C CA . TRP A 1 124 ? -1.047 1.930 7.528 1.00 96.94 124 TRP A CA 1
ATOM 981 C C . TRP A 1 124 ? -2.586 1.916 7.464 1.00 96.94 124 TRP A C 1
ATOM 983 O O . TRP A 1 124 ? -3.237 2.957 7.592 1.00 96.94 124 TRP A O 1
ATOM 993 N N . TYR A 1 125 ? -3.175 0.730 7.311 1.00 96.94 125 TYR A N 1
ATOM 994 C CA . TYR A 1 125 ? -4.597 0.460 7.484 1.00 96.94 125 TYR A CA 1
ATOM 995 C C . TYR A 1 125 ? -4.821 -0.685 8.480 1.00 96.94 125 TYR A C 1
ATOM 997 O O . TYR A 1 125 ? -3.925 -1.514 8.651 1.00 96.94 125 TYR A O 1
ATOM 1005 N N . PRO A 1 126 ? -5.990 -0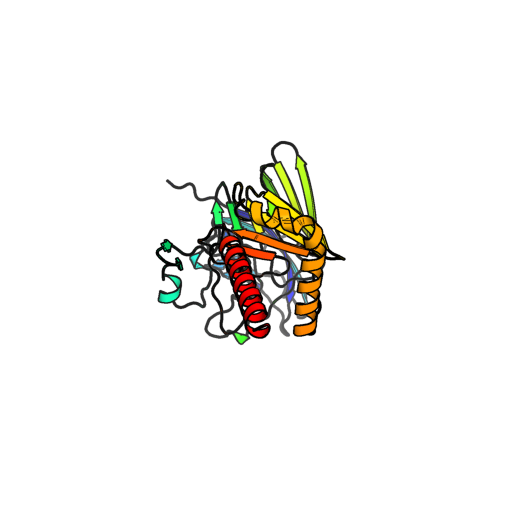.748 9.152 1.00 95.81 126 PRO A N 1
ATOM 1006 C CA . PRO A 1 126 ? -6.261 -1.805 10.114 1.00 95.81 126 PRO A CA 1
ATOM 1007 C C . PRO A 1 126 ? -6.307 -3.181 9.441 1.00 95.81 126 PRO A C 1
ATOM 1009 O O . PRO A 1 126 ? -7.058 -3.391 8.487 1.00 95.81 126 PRO A O 1
ATOM 1012 N N . LEU A 1 127 ? -5.537 -4.118 9.982 1.00 93.06 127 LEU A N 1
ATOM 1013 C CA . LEU A 1 127 ? -5.503 -5.526 9.598 1.00 93.06 127 LEU A CA 1
ATOM 1014 C C . LEU A 1 127 ? -6.245 -6.370 10.636 1.00 93.06 127 LEU A C 1
ATOM 1016 O O . LEU A 1 127 ? -6.251 -6.034 11.819 1.00 93.06 127 LEU A O 1
ATOM 1020 N N . GLY A 1 128 ? -6.873 -7.463 10.204 1.00 90.31 128 GLY A N 1
ATOM 1021 C CA . GLY A 1 128 ? -7.523 -8.411 11.106 1.00 90.31 128 GLY A CA 1
ATOM 1022 C C . GLY A 1 128 ? -6.507 -9.192 11.940 1.00 90.31 128 GLY A C 1
ATOM 1023 O O . GLY A 1 128 ? -5.489 -9.641 11.426 1.00 90.31 128 GLY A O 1
ATOM 1024 N N . GLY A 1 129 ? -6.792 -9.379 13.229 1.00 87.38 129 GLY A N 1
ATOM 1025 C CA . GLY A 1 129 ? -6.002 -10.242 14.103 1.00 87.38 129 GLY A CA 1
ATOM 1026 C C . GLY A 1 129 ? -4.665 -9.647 14.550 1.00 87.38 129 GLY A C 1
ATOM 1027 O O . GLY A 1 129 ? -4.492 -8.429 14.630 1.00 87.38 129 GLY A O 1
ATOM 1028 N N . LEU A 1 130 ? -3.746 -10.541 14.921 1.00 82.69 130 LEU A N 1
ATOM 1029 C CA . LEU A 1 130 ? -2.385 -10.228 15.362 1.00 82.69 130 LEU A CA 1
ATOM 1030 C C . LEU A 1 130 ? -1.428 -10.227 14.162 1.00 82.69 130 LEU A C 1
ATOM 1032 O O . LEU A 1 130 ? -1.621 -11.039 13.253 1.00 82.69 130 LEU A O 1
ATOM 1036 N N . PRO A 1 131 ? -0.371 -9.392 14.162 1.00 73.44 131 PRO A N 1
ATOM 1037 C CA . PRO A 1 131 ? 0.648 -9.499 13.132 1.00 73.44 131 PRO A CA 1
ATOM 1038 C C . PRO A 1 131 ? 1.342 -10.869 13.232 1.00 73.44 131 PRO A C 1
ATOM 1040 O O . PRO A 1 131 ? 1.477 -11.409 14.339 1.00 73.44 131 PRO A O 1
ATOM 1043 N N . PRO A 1 132 ? 1.802 -11.442 12.107 1.00 63.44 132 PRO A N 1
ATOM 1044 C CA . PRO A 1 132 ? 2.602 -12.658 12.139 1.00 63.44 132 PRO A CA 1
ATOM 1045 C C . PRO A 1 132 ? 3.859 -12.415 12.985 1.00 63.44 132 PRO A C 1
ATOM 1047 O O . PRO A 1 132 ? 4.624 -11.487 12.733 1.00 63.44 132 PRO A O 1
ATOM 1050 N N . GLY A 1 133 ? 4.041 -13.229 14.024 1.00 61.38 133 GLY A N 1
ATOM 1051 C CA . GLY A 1 133 ? 5.178 -13.150 14.940 1.00 61.38 133 GLY A CA 1
ATOM 1052 C C . GLY A 1 133 ? 6.142 -14.321 14.771 1.00 61.38 133 GLY A C 1
ATOM 1053 O O . GLY A 1 133 ? 5.794 -15.357 14.204 1.00 61.38 133 GLY A O 1
ATOM 1054 N N . THR A 1 134 ? 7.341 -14.186 15.342 1.00 51.84 134 THR A N 1
ATOM 1055 C CA . THR A 1 134 ? 8.404 -15.210 15.313 1.00 51.84 134 THR A CA 1
ATOM 1056 C C . THR A 1 134 ? 7.993 -16.551 15.925 1.00 51.84 134 THR A C 1
ATOM 1058 O O . THR A 1 134 ? 8.522 -17.588 15.539 1.00 51.84 134 THR A O 1
ATOM 1061 N N . ALA A 1 135 ? 7.042 -16.546 16.864 1.00 53.72 135 ALA A N 1
ATOM 1062 C CA . ALA A 1 135 ? 6.616 -17.749 17.573 1.00 53.72 135 ALA A CA 1
ATOM 1063 C C . ALA A 1 135 ? 5.727 -18.685 16.731 1.00 53.72 135 ALA A C 1
ATOM 1065 O O . ALA A 1 135 ? 5.712 -19.883 16.998 1.00 53.72 135 ALA A O 1
ATOM 1066 N N . PHE A 1 136 ? 5.000 -18.169 15.727 1.00 51.81 136 PHE A N 1
ATOM 1067 C CA . PHE A 1 136 ? 4.049 -18.958 14.927 1.00 51.81 136 PHE A CA 1
ATOM 1068 C C . PHE A 1 136 ? 3.966 -18.474 13.463 1.00 51.81 136 PHE A C 1
ATOM 1070 O O . PHE A 1 136 ? 2.932 -17.946 13.047 1.00 51.81 136 PHE A O 1
ATOM 1077 N N . PRO A 1 137 ? 5.024 -18.654 12.648 1.00 53.16 137 PRO A N 1
ATOM 1078 C CA . PRO A 1 137 ? 5.041 -18.202 11.252 1.00 53.16 137 PRO A CA 1
ATOM 1079 C C . PRO A 1 137 ? 3.990 -18.898 10.364 1.00 53.16 137 PRO A C 1
ATOM 1081 O O . PRO A 1 137 ? 3.491 -18.288 9.421 1.00 53.16 137 PRO A O 1
ATOM 1084 N N . GLU A 1 138 ? 3.597 -20.137 10.685 1.00 46.50 138 GLU A N 1
ATOM 1085 C CA . GLU A 1 138 ? 2.563 -20.898 9.956 1.00 46.50 138 GLU A CA 1
ATOM 1086 C C . GLU A 1 138 ? 1.122 -20.456 10.271 1.00 46.50 138 GLU A C 1
ATOM 1088 O O . GLU A 1 138 ? 0.198 -20.800 9.537 1.00 46.50 138 GLU A O 1
ATOM 1093 N N . ALA A 1 139 ? 0.905 -19.665 11.329 1.00 50.62 139 ALA A N 1
ATOM 1094 C CA . ALA A 1 139 ? -0.428 -19.188 11.710 1.00 50.62 139 ALA A CA 1
ATOM 1095 C C . ALA A 1 139 ? -0.904 -17.975 10.885 1.00 50.62 139 ALA A C 1
ATOM 1097 O O . ALA A 1 139 ? -2.040 -17.526 11.047 1.00 50.62 139 ALA A O 1
ATOM 1098 N N . GLY A 1 140 ? -0.052 -17.433 10.006 1.00 57.06 140 GLY A N 1
ATOM 1099 C CA . GLY A 1 140 ? -0.359 -16.289 9.151 1.00 57.06 140 GLY A CA 1
ATOM 1100 C C . GLY A 1 140 ? -1.359 -16.639 8.050 1.00 57.06 140 GLY A C 1
ATOM 1101 O O . GLY A 1 140 ? -0.986 -16.802 6.889 1.00 57.06 140 GLY A O 1
ATOM 1102 N N . ARG A 1 141 ? -2.643 -16.745 8.397 1.00 63.56 141 ARG A N 1
ATOM 1103 C CA . ARG A 1 141 ? -3.724 -16.781 7.410 1.00 63.56 141 ARG A CA 1
ATOM 1104 C C . ARG A 1 141 ? -3.723 -15.449 6.659 1.00 63.56 141 ARG A C 1
ATOM 1106 O O . ARG A 1 141 ? -3.822 -14.390 7.269 1.00 63.56 141 ARG A O 1
ATOM 1113 N N . ARG A 1 142 ? -3.588 -15.499 5.331 1.00 75.56 142 ARG A N 1
ATOM 1114 C CA . ARG A 1 142 ? -3.766 -14.313 4.487 1.00 75.56 142 ARG A CA 1
ATOM 1115 C C . ARG A 1 142 ? -5.247 -14.077 4.276 1.00 75.56 142 ARG A C 1
ATOM 1117 O O . ARG A 1 142 ? -5.909 -14.869 3.604 1.00 75.56 142 ARG A O 1
ATOM 1124 N N . ASP A 1 143 ? -5.743 -12.990 4.840 1.00 86.88 143 ASP A N 1
ATOM 1125 C CA . ASP A 1 143 ? -7.079 -12.509 4.539 1.00 86.88 143 ASP A CA 1
ATOM 1126 C C . ASP A 1 143 ? -7.081 -11.832 3.171 1.00 86.88 143 ASP A C 1
ATOM 1128 O O . ASP A 1 143 ? -6.174 -11.074 2.840 1.00 86.88 143 ASP A O 1
ATOM 1132 N N . TYR A 1 144 ? -8.105 -12.121 2.371 1.00 92.25 144 TYR A N 1
ATOM 1133 C CA . TYR A 1 144 ? -8.312 -11.486 1.076 1.00 92.25 144 TYR A CA 1
ATOM 1134 C C . TYR A 1 144 ? -9.476 -10.510 1.179 1.00 92.25 144 TYR A C 1
ATOM 1136 O O . TYR A 1 144 ? -10.558 -10.871 1.645 1.00 92.25 144 TYR A O 1
ATOM 1144 N N . ALA A 1 145 ? -9.277 -9.289 0.694 1.00 94.25 145 ALA A N 1
ATOM 1145 C CA . ALA A 1 145 ? -10.289 -8.246 0.714 1.00 94.25 145 ALA A CA 1
ATOM 1146 C C . ALA A 1 145 ? -10.368 -7.521 -0.630 1.00 94.25 145 ALA A C 1
ATOM 1148 O O . ALA A 1 145 ? -9.401 -7.440 -1.384 1.00 94.25 145 ALA A O 1
ATOM 1149 N N . ARG A 1 146 ? -11.550 -6.982 -0.936 1.00 96.56 146 ARG A N 1
ATOM 1150 C CA . ARG A 1 146 ? -11.709 -6.005 -2.017 1.00 96.56 146 ARG A CA 1
ATOM 1151 C C . ARG A 1 146 ? -11.452 -4.616 -1.454 1.00 96.56 146 ARG A C 1
ATOM 1153 O O . ARG A 1 146 ? -12.119 -4.219 -0.498 1.00 96.56 146 ARG A O 1
ATOM 1160 N N . TYR A 1 147 ? -10.520 -3.888 -2.055 1.00 97.25 147 TYR A N 1
ATOM 1161 C CA . TYR A 1 147 ? -10.107 -2.578 -1.571 1.00 97.25 147 TYR A CA 1
ATOM 1162 C C . TYR A 1 147 ? -10.747 -1.467 -2.396 1.00 97.25 147 TYR A C 1
ATOM 1164 O O . TYR A 1 147 ? -10.876 -1.561 -3.617 1.00 97.25 147 TYR A O 1
ATOM 1172 N N . ARG A 1 148 ? -11.142 -0.400 -1.698 1.00 98.19 148 ARG A N 1
ATOM 1173 C CA . ARG A 1 148 ? -11.471 0.897 -2.285 1.00 98.19 148 ARG A CA 1
ATOM 1174 C C . ARG A 1 148 ? -10.636 1.945 -1.577 1.00 98.19 148 ARG A C 1
ATOM 1176 O O . ARG A 1 148 ? -10.739 2.078 -0.358 1.00 98.19 148 ARG A O 1
ATOM 1183 N N . LEU A 1 149 ? -9.815 2.657 -2.333 1.00 98.25 149 LEU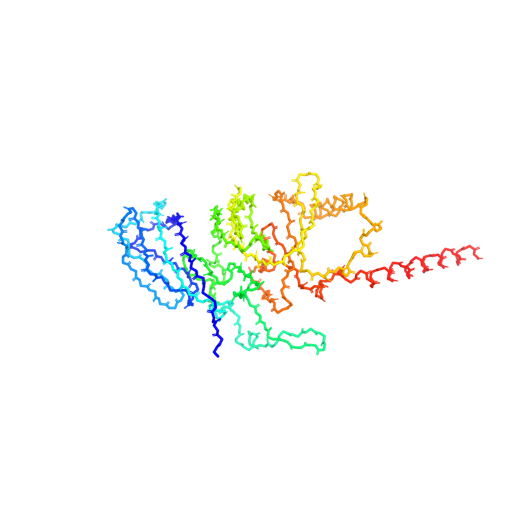 A N 1
ATOM 1184 C CA . LEU A 1 149 ? -8.879 3.638 -1.807 1.00 98.25 149 LEU A CA 1
ATOM 1185 C C . LEU A 1 149 ? -9.120 4.978 -2.486 1.00 98.25 149 LEU A C 1
ATOM 1187 O O . LEU A 1 149 ? -9.092 5.060 -3.709 1.00 98.25 149 LEU A O 1
ATOM 1191 N N . SER A 1 150 ? -9.302 6.026 -1.689 1.00 98.31 150 SER A N 1
ATOM 1192 C CA . SER A 1 150 ? -9.453 7.390 -2.188 1.00 98.31 150 SER A CA 1
ATOM 1193 C C . SER A 1 150 ? -8.382 8.283 -1.583 1.00 98.31 150 SER A C 1
ATOM 1195 O O . SER A 1 150 ? -8.230 8.306 -0.361 1.00 98.31 150 SER A O 1
ATOM 1197 N N . ILE A 1 151 ? -7.673 9.042 -2.416 1.00 97.50 151 ILE A N 1
ATOM 1198 C CA . ILE A 1 151 ? -6.685 10.021 -1.956 1.00 97.50 151 ILE A CA 1
ATOM 1199 C C . ILE A 1 151 ? -6.734 11.291 -2.804 1.00 97.50 151 ILE A C 1
ATOM 1201 O O . ILE A 1 151 ? -6.759 11.238 -4.032 1.00 97.50 151 ILE A O 1
ATOM 1205 N N . ALA A 1 152 ? -6.752 12.439 -2.128 1.00 96.38 152 ALA A N 1
ATOM 1206 C CA . ALA A 1 152 ? -6.605 13.747 -2.750 1.00 96.38 152 ALA A CA 1
ATOM 1207 C C . ALA A 1 152 ? -5.139 14.180 -2.675 1.00 96.38 152 ALA A C 1
ATOM 1209 O O . ALA A 1 152 ? -4.528 14.127 -1.606 1.00 96.38 152 ALA A O 1
ATOM 1210 N N . LEU A 1 153 ? -4.583 14.598 -3.806 1.00 95.94 153 LEU A N 1
ATOM 1211 C CA . LEU A 1 153 ? -3.185 14.993 -3.946 1.00 95.94 153 LEU A CA 1
ATOM 1212 C C . LEU A 1 153 ? -3.067 16.271 -4.775 1.00 95.94 153 LEU A C 1
ATOM 1214 O O . LEU A 1 153 ? -3.991 16.588 -5.528 1.00 95.94 153 LEU A O 1
ATOM 1218 N N . PRO A 1 154 ? -1.931 16.982 -4.698 1.00 96.25 154 PRO A N 1
ATOM 1219 C CA . PRO A 1 154 ? -1.608 18.019 -5.668 1.00 96.25 154 PRO A CA 1
ATOM 1220 C C . PRO A 1 154 ? -1.749 17.509 -7.109 1.00 96.25 154 PRO A C 1
ATOM 1222 O O . PRO A 1 154 ? -1.433 16.360 -7.410 1.00 96.25 154 PRO A O 1
ATOM 1225 N N . SER A 1 155 ? -2.242 18.358 -8.007 1.00 95.56 155 SER A N 1
ATOM 1226 C CA . SER A 1 155 ? -2.534 17.983 -9.400 1.00 95.56 155 SER A CA 1
ATOM 1227 C C . SER A 1 155 ? -1.311 17.536 -10.214 1.00 95.56 155 SER A C 1
ATOM 1229 O O . SER A 1 155 ? -1.467 16.827 -11.201 1.00 95.56 155 SER A O 1
ATOM 1231 N N . ASP A 1 156 ? -0.105 17.904 -9.785 1.00 95.00 156 ASP A N 1
ATOM 1232 C CA . ASP A 1 156 ? 1.173 17.496 -10.371 1.00 95.00 156 ASP A CA 1
ATOM 1233 C C . ASP A 1 156 ? 1.710 16.167 -9.804 1.00 95.00 156 ASP A C 1
ATOM 1235 O O . ASP A 1 156 ? 2.802 15.730 -10.175 1.00 95.00 156 ASP A O 1
ATOM 1239 N N . TRP A 1 157 ? 0.976 15.525 -8.890 1.00 97.19 157 TRP A N 1
ATOM 1240 C CA . TRP A 1 157 ? 1.297 14.203 -8.362 1.00 97.19 157 TRP A CA 1
ATOM 1241 C C . TRP A 1 157 ? 0.514 13.113 -9.077 1.00 97.19 157 TRP A C 1
ATOM 1243 O O . TRP A 1 157 ? -0.663 13.257 -9.403 1.00 97.19 157 TRP A O 1
ATOM 1253 N N . THR A 1 158 ? 1.171 11.970 -9.218 1.00 97.62 158 THR A N 1
ATOM 1254 C CA . THR A 1 158 ? 0.581 10.704 -9.639 1.00 97.62 158 THR A CA 1
ATOM 1255 C C . THR A 1 158 ? 0.470 9.788 -8.428 1.00 97.62 158 THR A C 1
ATOM 1257 O O . THR A 1 158 ? 1.464 9.586 -7.728 1.00 97.62 158 THR A O 1
ATOM 1260 N N . ALA A 1 159 ? -0.716 9.227 -8.185 1.00 98.00 159 ALA A N 1
ATOM 1261 C CA . ALA A 1 159 ? -0.897 8.114 -7.256 1.00 98.00 159 ALA A CA 1
ATOM 1262 C C . ALA A 1 159 ? -0.932 6.787 -8.013 1.00 98.00 159 ALA A C 1
ATOM 1264 O O . ALA A 1 159 ? -1.504 6.693 -9.097 1.00 98.00 159 ALA A O 1
ATOM 1265 N N . ILE A 1 160 ? -0.361 5.754 -7.404 1.00 98.31 160 ILE A N 1
ATOM 1266 C CA . ILE A 1 160 ? -0.297 4.395 -7.925 1.00 98.31 160 ILE A CA 1
ATOM 1267 C C . ILE A 1 160 ? -0.660 3.437 -6.789 1.00 98.31 160 ILE A C 1
ATOM 1269 O O . ILE A 1 160 ? -0.094 3.492 -5.693 1.00 98.31 160 ILE A O 1
ATOM 1273 N N . SER A 1 161 ? -1.628 2.571 -7.060 1.00 98.06 161 SER A N 1
ATOM 1274 C CA . SER A 1 161 ? -2.129 1.527 -6.169 1.00 98.06 161 SER A CA 1
ATOM 1275 C C . SER A 1 161 ? -2.721 0.400 -7.022 1.00 98.06 161 SER A C 1
ATOM 1277 O O . SER A 1 161 ? -2.785 0.520 -8.247 1.00 98.06 161 SER A O 1
ATOM 1279 N N . GLN A 1 162 ? -3.134 -0.694 -6.391 1.00 97.50 162 GLN A N 1
ATOM 1280 C CA . GLN A 1 162 ? -3.816 -1.800 -7.056 1.00 97.50 162 GLN A CA 1
ATOM 1281 C C . GLN A 1 162 ? -5.252 -1.438 -7.455 1.00 97.50 162 GLN A C 1
ATOM 1283 O O . GLN A 1 162 ? -5.948 -0.699 -6.753 1.00 97.50 162 GLN A O 1
ATOM 1288 N N . GLY A 1 163 ? -5.719 -2.044 -8.543 1.00 97.00 163 GLY A N 1
ATOM 1289 C CA . GLY A 1 163 ? -7.064 -1.911 -9.083 1.00 97.00 163 GLY A CA 1
ATOM 1290 C C . GLY A 1 163 ? -7.214 -0.825 -10.147 1.00 97.00 163 GLY A C 1
ATOM 1291 O O . GLY A 1 163 ? -6.278 -0.100 -10.502 1.00 97.00 163 GLY A O 1
ATOM 1292 N N . ALA A 1 164 ? -8.422 -0.711 -10.696 1.00 96.38 164 ALA A N 1
ATOM 1293 C CA . ALA A 1 164 ? -8.781 0.373 -11.603 1.00 96.38 164 ALA A CA 1
ATOM 1294 C C . ALA A 1 164 ? -8.897 1.708 -10.885 1.00 96.38 164 ALA A C 1
ATOM 1296 O O . ALA A 1 164 ? -9.370 1.795 -9.753 1.00 96.38 164 ALA A O 1
ATOM 1297 N N . VAL A 1 165 ? -8.435 2.752 -11.571 1.00 97.38 165 VAL A N 1
ATOM 1298 C CA . VAL A 1 165 ? -8.341 4.106 -11.043 1.00 97.38 165 VAL A CA 1
ATOM 1299 C C . VAL A 1 165 ? -9.263 5.036 -11.813 1.00 97.38 165 VAL A C 1
ATOM 1301 O O . VAL A 1 165 ? -9.252 5.076 -13.041 1.00 97.38 165 VAL A O 1
ATOM 1304 N N . GLU A 1 166 ? -10.041 5.809 -11.071 1.00 97.94 166 GLU A N 1
ATOM 1305 C CA . GLU A 1 166 ? -10.723 6.995 -11.567 1.00 97.94 166 GLU A CA 1
ATOM 1306 C C . GLU A 1 166 ? -10.003 8.228 -11.026 1.00 97.94 166 GLU A C 1
ATOM 1308 O O . GLU A 1 166 ? -9.650 8.275 -9.843 1.00 97.94 166 GLU A O 1
ATOM 1313 N N . ILE A 1 167 ? -9.799 9.227 -11.881 1.00 97.56 167 ILE A N 1
ATOM 1314 C CA . ILE A 1 167 ? -9.117 10.470 -11.522 1.00 97.56 167 ILE A CA 1
ATOM 1315 C C . ILE A 1 167 ? -10.069 11.626 -11.796 1.00 97.56 167 ILE A C 1
ATOM 1317 O O . ILE A 1 167 ? -10.585 11.765 -12.904 1.00 97.56 167 ILE A O 1
ATOM 1321 N N . ASP A 1 168 ? -10.298 12.442 -10.776 1.00 97.12 168 ASP A N 1
ATOM 1322 C CA . ASP A 1 168 ? -11.098 13.658 -10.858 1.00 97.12 168 ASP A CA 1
ATOM 1323 C C . ASP A 1 168 ? -10.233 14.853 -10.452 1.00 97.12 168 ASP A C 1
ATOM 1325 O O . ASP A 1 168 ? -9.824 14.975 -9.294 1.00 97.12 168 ASP A O 1
ATOM 1329 N N . THR A 1 169 ? -9.897 15.702 -11.421 1.00 96.00 169 THR A N 1
ATOM 1330 C CA . THR A 1 169 ? -9.001 16.844 -11.224 1.00 96.00 169 THR A CA 1
ATOM 1331 C C . THR A 1 169 ? -9.803 18.136 -11.174 1.00 96.00 169 THR A C 1
ATOM 1333 O O . THR A 1 169 ? -10.472 18.510 -12.135 1.00 96.00 169 THR A O 1
ATOM 1336 N N . SER A 1 170 ? -9.677 18.858 -10.062 1.00 94.69 170 SER A N 1
ATOM 1337 C CA . SER A 1 170 ? -10.317 20.150 -9.838 1.00 94.69 170 SER A CA 1
ATOM 1338 C C . SER A 1 170 ? -9.294 21.155 -9.313 1.00 94.69 170 SER A C 1
ATOM 1340 O O . SER A 1 170 ? -8.875 21.099 -8.154 1.00 94.69 170 SER A O 1
ATOM 1342 N N . GLY A 1 171 ? -8.913 22.112 -10.162 1.00 94.50 171 GLY A N 1
ATOM 1343 C CA . GLY A 1 171 ? -7.906 23.119 -9.831 1.00 94.50 171 GLY A CA 1
ATOM 1344 C C . GLY A 1 171 ? -6.546 22.480 -9.546 1.00 94.50 171 GLY A C 1
ATOM 1345 O O . GLY A 1 171 ? -6.053 21.681 -10.334 1.00 94.50 171 GLY A O 1
ATOM 1346 N N . GLU A 1 172 ? -5.948 22.818 -8.405 1.00 95.44 172 GLU A N 1
ATOM 1347 C CA . GLU A 1 172 ? -4.624 22.322 -8.004 1.00 95.44 172 GLU A CA 1
ATOM 1348 C C . GLU A 1 172 ? -4.666 20.954 -7.303 1.00 95.44 172 GLU A C 1
ATOM 1350 O O . GLU A 1 172 ? -3.646 20.493 -6.796 1.00 95.44 172 GLU A O 1
ATOM 1355 N N . THR A 1 173 ? -5.827 20.294 -7.248 1.00 96.88 173 THR A N 1
ATOM 1356 C CA . THR A 1 173 ? -6.015 19.008 -6.562 1.00 96.88 173 THR A CA 1
ATOM 1357 C C . THR A 1 173 ? -6.580 17.954 -7.511 1.00 96.88 173 THR A C 1
ATOM 1359 O O . THR A 1 173 ? -7.525 18.217 -8.251 1.00 96.88 173 THR A O 1
ATOM 1362 N N . SER A 1 174 ? -6.032 16.742 -7.447 1.00 97.75 174 SER A N 1
ATOM 1363 C CA . SER A 1 174 ? -6.568 15.547 -8.101 1.00 97.75 174 SER A CA 1
ATOM 1364 C C . SER A 1 174 ? -7.004 14.523 -7.059 1.00 97.75 174 SER A C 1
ATOM 1366 O O . SER A 1 174 ? -6.247 14.187 -6.147 1.00 97.75 174 SER A O 1
ATOM 1368 N N . LEU A 1 175 ? -8.230 14.025 -7.196 1.00 98.31 175 LEU A N 1
ATOM 1369 C CA . LEU A 1 175 ? -8.793 12.951 -6.391 1.00 98.31 175 LEU A CA 1
ATOM 1370 C C . LEU A 1 175 ? -8.679 11.633 -7.158 1.00 98.31 175 LEU A C 1
ATOM 1372 O O . LEU A 1 175 ? -9.353 11.429 -8.164 1.00 98.31 175 LEU A O 1
ATOM 1376 N N . TYR A 1 176 ? -7.849 10.735 -6.641 1.00 98.50 176 TYR A N 1
ATOM 1377 C CA . TYR A 1 176 ? -7.676 9.380 -7.149 1.00 98.50 176 TYR A CA 1
ATOM 1378 C C . TYR A 1 176 ? -8.595 8.427 -6.391 1.00 98.50 176 TYR A C 1
ATOM 1380 O O . TYR A 1 176 ? -8.633 8.464 -5.158 1.00 98.50 176 TYR A O 1
ATOM 1388 N N . ARG A 1 177 ? -9.316 7.566 -7.113 1.00 98.62 177 ARG A N 1
ATOM 1389 C CA . ARG A 1 177 ? -10.183 6.516 -6.561 1.00 98.62 177 ARG A CA 1
ATOM 1390 C C . ARG A 1 177 ? -9.822 5.168 -7.171 1.00 98.62 177 ARG A C 1
ATOM 1392 O O . ARG A 1 177 ? -10.162 4.900 -8.319 1.00 98.62 177 ARG A O 1
ATOM 1399 N N . PHE A 1 178 ? -9.151 4.327 -6.396 1.00 98.44 178 PHE A N 1
ATOM 1400 C CA . PHE A 1 178 ? -8.779 2.971 -6.783 1.00 98.44 178 PHE A CA 1
ATOM 1401 C C . PHE A 1 178 ? -9.821 1.960 -6.309 1.00 98.44 178 PHE A C 1
ATOM 1403 O O . PHE A 1 178 ? -10.345 2.076 -5.195 1.00 98.44 178 PHE A O 1
ATOM 1410 N N . HIS A 1 179 ? -10.090 0.947 -7.127 1.00 97.69 179 HIS A N 1
ATOM 1411 C CA . HIS A 1 179 ? -10.950 -0.175 -6.778 1.00 97.69 179 HIS A CA 1
ATOM 1412 C C . HIS A 1 179 ? -10.395 -1.486 -7.328 1.00 97.69 179 HIS A C 1
ATOM 1414 O O . HIS A 1 179 ? -10.167 -1.618 -8.526 1.00 97.69 179 HIS A O 1
ATOM 1420 N N . THR A 1 180 ? -10.206 -2.475 -6.457 1.00 97.19 180 THR A N 1
ATOM 1421 C CA . THR A 1 180 ? -9.733 -3.790 -6.898 1.00 97.19 180 THR A CA 1
ATOM 1422 C C . THR A 1 180 ? -10.893 -4.607 -7.461 1.00 97.19 180 THR A C 1
ATOM 1424 O O . THR A 1 180 ? -11.956 -4.733 -6.844 1.00 97.19 180 THR A O 1
ATOM 1427 N N . GLU A 1 181 ? -10.700 -5.190 -8.639 1.00 94.62 181 GLU A N 1
ATOM 1428 C CA . GLU A 1 181 ? -11.693 -6.031 -9.306 1.00 94.62 181 GLU A CA 1
ATOM 1429 C C . GLU A 1 181 ? -11.832 -7.377 -8.583 1.00 94.62 181 GLU A C 1
ATOM 1431 O O . GLU A 1 181 ? -12.941 -7.870 -8.339 1.00 94.62 181 GLU A O 1
ATOM 1436 N N . THR A 1 182 ? -10.705 -7.937 -8.143 1.00 94.12 182 THR A N 1
ATOM 1437 C CA . THR A 1 182 ? -10.627 -9.176 -7.365 1.00 94.12 182 THR A CA 1
ATOM 1438 C C . THR A 1 182 ? -10.233 -8.906 -5.909 1.00 94.12 182 THR A C 1
ATOM 1440 O O . THR A 1 182 ? -9.670 -7.853 -5.592 1.00 94.12 182 THR A O 1
ATOM 1443 N N . PRO A 1 183 ? -10.535 -9.833 -4.981 1.00 95.31 183 PRO A N 1
ATOM 1444 C CA . PRO A 1 183 ? -9.965 -9.790 -3.642 1.00 95.31 183 PRO A CA 1
ATOM 1445 C C . PRO A 1 183 ? -8.442 -9.934 -3.706 1.00 95.31 183 PRO A C 1
ATOM 1447 O O . PRO A 1 183 ? -7.938 -10.828 -4.385 1.00 95.31 183 PRO A O 1
ATOM 1450 N N . LEU A 1 184 ? -7.722 -9.078 -2.989 1.00 94.94 184 LEU A N 1
ATOM 1451 C CA . LEU A 1 184 ? -6.267 -9.111 -2.864 1.00 94.94 184 LEU A CA 1
ATOM 1452 C C . LEU A 1 184 ? -5.880 -9.342 -1.397 1.00 94.94 184 LEU A C 1
ATOM 1454 O O . LEU A 1 184 ? -6.656 -8.990 -0.508 1.00 94.94 184 LEU A O 1
ATOM 1458 N N . PRO A 1 185 ? -4.701 -9.920 -1.121 1.00 91.88 185 PRO A N 1
ATOM 1459 C CA . PRO A 1 185 ? -4.234 -10.115 0.249 1.00 91.88 185 PRO A CA 1
ATOM 1460 C C . PRO A 1 185 ? -3.739 -8.818 0.910 1.00 91.88 185 PRO A C 1
ATOM 1462 O O . PRO A 1 185 ? -3.579 -8.758 2.125 1.00 91.88 185 PRO A O 1
ATOM 1465 N N . GLN A 1 186 ? -3.447 -7.795 0.104 1.00 92.69 186 GLN A N 1
ATOM 1466 C CA . GLN A 1 186 ? -2.850 -6.541 0.545 1.00 92.69 186 GLN A CA 1
ATOM 1467 C C . GLN A 1 186 ? -3.004 -5.446 -0.511 1.00 92.69 186 GLN A C 1
ATOM 1469 O O . GLN A 1 186 ? -3.245 -5.734 -1.686 1.00 92.69 186 GLN A O 1
ATOM 1474 N N . VAL A 1 187 ? -2.843 -4.196 -0.076 1.00 95.44 187 VAL A N 1
ATOM 1475 C CA . VAL A 1 187 ? -2.843 -3.007 -0.931 1.00 95.44 187 VAL A CA 1
ATOM 1476 C C . VAL A 1 187 ? -1.701 -2.073 -0.529 1.00 95.44 187 VAL A C 1
ATOM 1478 O O . VAL A 1 187 ? -1.387 -1.912 0.654 1.00 95.44 187 VAL A O 1
ATOM 1481 N N . SER A 1 188 ? -1.099 -1.436 -1.526 1.00 97.38 188 SER A N 1
ATOM 1482 C CA . SER A 1 188 ? -0.030 -0.455 -1.366 1.00 97.38 188 SER A CA 1
ATOM 1483 C C . SER A 1 188 ? -0.450 0.874 -1.976 1.00 97.38 188 SER A C 1
ATOM 1485 O O . SER A 1 188 ? -1.245 0.917 -2.911 1.00 97.38 188 SER A O 1
ATOM 1487 N N . LEU A 1 189 ? 0.105 1.968 -1.474 1.00 98.00 189 LEU A N 1
ATOM 1488 C CA . LEU A 1 189 ? -0.112 3.303 -2.009 1.00 98.00 189 LEU A CA 1
ATOM 1489 C C . LEU A 1 189 ? 1.232 3.990 -2.192 1.00 98.00 189 LEU A C 1
ATOM 1491 O O . LEU A 1 189 ? 1.951 4.230 -1.225 1.00 98.00 189 LEU A O 1
ATOM 1495 N N . THR A 1 190 ? 1.549 4.331 -3.435 1.00 98.19 190 THR A N 1
ATOM 1496 C CA . THR A 1 190 ? 2.706 5.159 -3.776 1.00 98.19 190 THR A CA 1
ATOM 1497 C C . THR A 1 190 ? 2.220 6.420 -4.458 1.00 98.19 190 THR A C 1
ATOM 1499 O O . THR A 1 190 ? 1.365 6.351 -5.335 1.00 98.19 190 THR A O 1
ATOM 1502 N N . ALA A 1 191 ? 2.726 7.579 -4.060 1.00 97.88 191 ALA A N 1
ATOM 1503 C CA . ALA A 1 191 ? 2.394 8.829 -4.710 1.00 97.88 191 ALA A CA 1
ATOM 1504 C C . ALA A 1 191 ? 3.567 9.802 -4.702 1.00 97.88 191 ALA A C 1
ATOM 1506 O O . ALA A 1 191 ? 4.320 9.905 -3.737 1.00 97.88 191 ALA A O 1
ATOM 1507 N N . GLY A 1 192 ? 3.703 10.546 -5.787 1.00 97.00 192 GLY A N 1
ATOM 1508 C CA . GLY A 1 192 ? 4.764 11.522 -5.959 1.00 97.00 192 GLY A CA 1
ATOM 1509 C C . GLY A 1 192 ? 4.685 12.153 -7.336 1.00 97.00 192 GLY A C 1
ATOM 1510 O O . GLY A 1 192 ? 3.766 11.888 -8.111 1.00 97.00 192 GLY A O 1
ATOM 1511 N N . ARG A 1 193 ? 5.672 12.980 -7.663 1.00 96.75 193 ARG A N 1
ATOM 1512 C CA . ARG A 1 193 ? 5.862 13.427 -9.044 1.00 96.75 193 ARG A CA 1
ATOM 1513 C C . ARG A 1 193 ? 6.484 12.273 -9.818 1.00 96.75 193 ARG A C 1
ATOM 1515 O O . ARG A 1 193 ? 7.617 11.914 -9.517 1.00 96.75 193 ARG A O 1
ATOM 1522 N N . TYR A 1 194 ? 5.744 11.712 -10.766 1.00 96.62 194 TYR A N 1
ATOM 1523 C CA . TYR A 1 194 ? 6.187 10.614 -11.621 1.00 96.62 194 TYR A CA 1
ATOM 1524 C C . TYR A 1 194 ? 5.997 10.972 -13.090 1.00 96.62 194 TYR A C 1
ATOM 1526 O O . TYR A 1 194 ? 5.050 11.666 -13.455 1.00 96.62 194 TYR A O 1
ATOM 1534 N N . GLU A 1 195 ? 6.876 10.443 -13.930 1.00 94.88 195 GLU A N 1
ATOM 1535 C CA . GLU A 1 195 ? 6.662 10.327 -15.365 1.00 94.88 195 GLU A CA 1
ATOM 1536 C C . GLU A 1 195 ? 6.120 8.921 -15.648 1.00 94.88 195 GLU A C 1
ATOM 1538 O O . GLU A 1 195 ? 6.770 7.919 -15.340 1.00 94.88 195 GLU A O 1
ATOM 1543 N N . LEU A 1 196 ? 4.908 8.845 -16.201 1.00 93.88 196 LEU A N 1
ATOM 1544 C CA . LEU A 1 196 ? 4.253 7.584 -16.541 1.00 93.88 196 LEU A CA 1
ATOM 1545 C C . LEU A 1 196 ? 4.478 7.226 -18.008 1.00 93.88 196 LEU A C 1
ATOM 1547 O O . LEU A 1 196 ? 4.242 8.034 -18.905 1.00 93.88 196 LEU A O 1
ATOM 1551 N N . ARG A 1 197 ? 4.856 5.973 -18.252 1.00 91.94 197 ARG A N 1
ATOM 1552 C CA . ARG A 1 197 ? 4.873 5.346 -19.577 1.00 91.94 197 ARG A CA 1
ATOM 1553 C C . ARG A 1 197 ? 3.970 4.133 -19.547 1.00 91.94 197 ARG A C 1
ATOM 1555 O O . ARG A 1 197 ? 4.025 3.357 -18.597 1.00 91.94 197 ARG A O 1
ATOM 1562 N N . GLN A 1 198 ? 3.128 3.978 -20.557 1.00 93.62 198 GLN A N 1
ATOM 1563 C CA . GLN A 1 198 ? 2.116 2.929 -20.574 1.00 93.62 198 GLN A CA 1
ATOM 1564 C C . GLN A 1 198 ? 2.075 2.247 -21.930 1.00 93.62 198 GLN A C 1
ATOM 1566 O O . GLN A 1 198 ? 2.250 2.887 -22.968 1.00 93.62 198 GLN A O 1
ATOM 1571 N N . ILE A 1 199 ? 1.833 0.944 -21.902 1.00 93.69 199 ILE A N 1
ATOM 1572 C CA . ILE A 1 199 ? 1.603 0.134 -23.088 1.00 93.69 199 ILE A CA 1
ATOM 1573 C C . ILE A 1 199 ? 0.617 -0.974 -22.739 1.00 93.69 199 ILE A C 1
ATOM 1575 O O . ILE A 1 199 ? 0.684 -1.561 -21.662 1.00 93.69 199 ILE A O 1
ATOM 1579 N N . THR A 1 200 ? -0.301 -1.265 -23.649 1.00 95.50 200 THR A N 1
ATOM 1580 C CA . THR A 1 200 ? -1.192 -2.418 -23.526 1.00 95.50 200 THR A CA 1
ATOM 1581 C C . THR A 1 200 ? -0.708 -3.480 -24.493 1.00 95.50 200 THR A C 1
ATOM 1583 O O . THR A 1 200 ? -0.540 -3.202 -25.682 1.00 95.50 200 THR A O 1
ATOM 1586 N N . VAL A 1 201 ? -0.455 -4.678 -23.974 1.00 95.12 201 VAL A N 1
ATOM 1587 C CA . VAL A 1 201 ? -0.083 -5.844 -24.774 1.00 95.12 201 VAL A CA 1
ATOM 1588 C C . VAL A 1 201 ? -1.112 -6.919 -24.478 1.00 95.12 201 VAL A C 1
ATOM 1590 O O . VAL A 1 201 ? -1.263 -7.340 -23.332 1.00 95.12 201 VAL A O 1
ATOM 1593 N N . ASP A 1 202 ? -1.840 -7.313 -25.520 1.00 90.88 202 ASP A N 1
ATOM 1594 C CA . ASP A 1 202 ? -2.994 -8.205 -25.431 1.00 90.88 202 ASP A CA 1
ATOM 1595 C C . ASP A 1 202 ? -4.032 -7.640 -24.433 1.00 90.88 202 ASP A C 1
ATOM 1597 O O . ASP A 1 202 ? -4.493 -6.514 -24.631 1.00 90.88 202 ASP A O 1
ATOM 1601 N N . ASP A 1 203 ? -4.361 -8.360 -23.356 1.00 91.31 203 ASP A N 1
ATOM 1602 C CA . ASP A 1 203 ? -5.344 -7.936 -22.342 1.00 91.31 203 ASP A CA 1
ATOM 1603 C C . ASP A 1 203 ? -4.712 -7.346 -21.062 1.00 91.31 203 ASP A C 1
ATOM 1605 O O . ASP A 1 203 ? -5.417 -7.080 -20.086 1.00 91.31 203 ASP A O 1
ATOM 1609 N N . VAL A 1 204 ? -3.388 -7.138 -21.039 1.00 95.75 204 VAL A N 1
ATOM 1610 C CA . VAL A 1 204 ? -2.668 -6.641 -19.855 1.00 95.75 204 VAL A CA 1
ATOM 1611 C C . VAL A 1 204 ? -2.150 -5.223 -20.088 1.00 95.75 204 VAL A C 1
ATOM 1613 O O . VAL A 1 204 ? -1.409 -4.940 -21.034 1.00 95.75 204 VAL A O 1
ATOM 1616 N N . ALA A 1 205 ? -2.524 -4.309 -19.191 1.00 96.50 205 ALA A N 1
ATOM 1617 C CA . ALA A 1 205 ? -1.999 -2.949 -19.161 1.00 96.50 205 ALA A CA 1
ATOM 1618 C C . ALA A 1 205 ? -0.684 -2.896 -18.371 1.00 96.50 205 ALA A C 1
ATOM 1620 O O . ALA A 1 205 ? -0.661 -3.121 -17.160 1.00 96.50 205 ALA A O 1
ATOM 1621 N N . TYR A 1 206 ? 0.407 -2.549 -19.045 1.00 96.19 206 TYR A N 1
ATOM 1622 C CA . TYR A 1 206 ? 1.709 -2.347 -18.427 1.00 96.19 206 TYR A CA 1
ATOM 1623 C C . TYR A 1 206 ? 1.952 -0.861 -18.201 1.00 96.19 206 TYR A C 1
ATOM 1625 O O . TYR A 1 206 ? 1.721 -0.036 -19.090 1.00 96.19 206 TYR A O 1
ATOM 1633 N N . SER A 1 207 ? 2.453 -0.510 -17.022 1.00 96.12 207 SER A N 1
ATOM 1634 C CA . SER A 1 207 ? 2.921 0.845 -16.753 1.00 96.12 207 SER A CA 1
ATOM 1635 C C . SER A 1 207 ? 4.309 0.855 -16.133 1.00 96.12 207 SER A C 1
ATOM 1637 O O . SER A 1 207 ? 4.697 -0.062 -15.412 1.00 96.12 207 SER A O 1
ATOM 1639 N N . LEU A 1 208 ? 5.063 1.901 -16.438 1.00 94.38 208 LEU A N 1
ATOM 1640 C CA . LEU A 1 208 ? 6.339 2.217 -15.829 1.00 94.38 208 LEU A CA 1
ATOM 1641 C C . LEU A 1 208 ? 6.252 3.645 -15.293 1.00 94.38 208 LEU A C 1
ATOM 1643 O O . LEU A 1 208 ? 6.091 4.592 -16.063 1.00 94.38 208 LEU A O 1
ATOM 1647 N N . ALA A 1 209 ? 6.349 3.783 -13.977 1.00 96.06 209 ALA A N 1
ATOM 1648 C CA . ALA A 1 209 ? 6.392 5.056 -13.281 1.00 96.06 209 ALA A CA 1
ATOM 1649 C C . ALA A 1 209 ? 7.820 5.328 -12.814 1.00 96.06 209 ALA A C 1
ATOM 1651 O O . ALA A 1 209 ? 8.337 4.620 -11.947 1.00 96.06 209 ALA A O 1
ATOM 1652 N N . VAL A 1 210 ? 8.445 6.360 -13.377 1.00 95.25 210 VAL A N 1
ATOM 1653 C CA . VAL A 1 210 ? 9.816 6.765 -13.033 1.00 95.25 210 VAL A CA 1
ATOM 1654 C C . VAL A 1 210 ? 9.846 8.150 -12.416 1.00 95.25 210 VAL A C 1
ATOM 1656 O O . VAL A 1 210 ? 8.989 8.990 -12.704 1.00 95.25 210 VAL A O 1
ATOM 1659 N N . LEU A 1 211 ? 10.819 8.396 -11.545 1.00 93.56 211 LEU A N 1
ATOM 1660 C CA . LEU A 1 211 ? 11.000 9.730 -10.985 1.00 93.56 211 LEU A CA 1
ATOM 1661 C C . LEU A 1 211 ? 11.503 10.696 -12.083 1.00 93.56 211 LEU A C 1
ATOM 1663 O O . LEU A 1 211 ? 12.265 10.286 -12.964 1.00 93.56 211 LEU A O 1
ATOM 1667 N N . PRO A 1 212 ? 11.099 11.981 -12.058 1.00 92.12 212 PRO A N 1
ATOM 1668 C CA . PRO A 1 212 ? 11.462 12.944 -13.089 1.00 92.12 212 PRO A CA 1
ATOM 1669 C C . PRO A 1 212 ? 12.970 13.031 -13.329 1.00 92.12 212 PRO A C 1
ATOM 1671 O O . PRO A 1 212 ? 13.753 13.200 -12.392 1.00 92.12 212 PRO A O 1
ATOM 1674 N N . GLY A 1 213 ? 13.370 12.956 -14.599 1.00 89.00 213 GLY A N 1
ATOM 1675 C CA . GLY A 1 213 ? 14.776 12.986 -15.015 1.00 89.00 213 GLY A CA 1
ATOM 1676 C C . GLY A 1 213 ? 15.503 11.634 -14.995 1.00 89.00 213 GLY A C 1
ATOM 1677 O O . GLY A 1 213 ? 16.661 11.575 -15.412 1.00 89.00 213 GLY A O 1
ATOM 1678 N N . HIS A 1 214 ? 14.859 10.541 -14.575 1.00 90.75 214 HIS A N 1
ATOM 1679 C CA . HIS A 1 214 ? 15.434 9.191 -14.621 1.00 90.75 214 HIS A CA 1
ATOM 1680 C C . HIS A 1 214 ? 15.296 8.561 -16.018 1.00 90.75 214 HIS A C 1
ATOM 1682 O O . HIS A 1 214 ? 14.590 7.581 -16.228 1.00 90.75 214 HIS A O 1
ATOM 1688 N N . THR A 1 215 ? 16.009 9.120 -16.995 1.00 85.00 215 THR A N 1
ATOM 1689 C CA . THR A 1 215 ? 15.916 8.779 -18.431 1.00 85.00 215 THR A CA 1
ATOM 1690 C C . THR A 1 215 ? 17.043 7.862 -18.924 1.00 85.00 215 THR A C 1
ATOM 1692 O O . THR A 1 215 ? 17.317 7.758 -20.119 1.00 85.00 215 THR A O 1
ATOM 1695 N N . TYR A 1 216 ? 17.736 7.168 -18.013 1.00 83.06 216 TYR A N 1
ATOM 1696 C CA . TYR A 1 216 ? 18.947 6.385 -18.316 1.00 83.06 216 TYR A CA 1
ATOM 1697 C C . TYR A 1 216 ? 18.738 5.257 -19.345 1.00 83.06 216 TYR A C 1
ATOM 1699 O O . TYR A 1 216 ? 19.706 4.789 -19.954 1.00 83.06 216 TYR A O 1
ATOM 1707 N N . PHE A 1 217 ? 17.493 4.823 -19.534 1.00 83.50 217 PHE A N 1
ATOM 1708 C CA . PHE A 1 217 ? 17.096 3.773 -20.467 1.00 83.50 217 PHE A CA 1
ATOM 1709 C C . PHE A 1 217 ? 16.630 4.295 -21.832 1.00 83.50 217 PHE A C 1
ATOM 1711 O O . PHE A 1 217 ? 16.620 3.513 -22.780 1.00 83.50 217 PHE A O 1
ATOM 1718 N N . ASP A 1 218 ? 16.309 5.586 -21.976 1.00 83.12 218 ASP A N 1
ATOM 1719 C CA . ASP A 1 218 ? 15.658 6.134 -23.180 1.00 83.12 218 ASP A CA 1
ATOM 1720 C C . ASP A 1 218 ? 16.455 5.856 -24.452 1.00 83.12 218 ASP A C 1
ATOM 1722 O O . ASP A 1 218 ? 15.968 5.196 -25.366 1.00 83.12 218 ASP A O 1
ATOM 1726 N N . ALA A 1 219 ? 17.745 6.198 -24.444 1.00 79.06 219 ALA A N 1
ATOM 1727 C CA . ALA A 1 219 ? 18.634 5.985 -25.587 1.00 79.06 219 ALA A CA 1
ATOM 1728 C C . ALA A 1 219 ? 18.788 4.506 -26.006 1.00 79.06 219 ALA A C 1
ATOM 1730 O O . ALA A 1 219 ? 19.301 4.215 -27.089 1.00 79.06 219 ALA A O 1
ATOM 1731 N N . TYR A 1 220 ? 18.412 3.561 -25.140 1.00 75.56 220 TYR A N 1
ATOM 1732 C CA . TYR A 1 220 ? 18.421 2.129 -25.437 1.00 75.56 220 TYR A CA 1
ATOM 1733 C C . TYR A 1 220 ? 17.036 1.649 -25.882 1.00 75.56 220 TYR A C 1
ATOM 1735 O O . TYR A 1 220 ? 16.953 0.853 -26.818 1.00 75.56 220 TYR A O 1
ATOM 1743 N N . LEU A 1 221 ? 15.969 2.160 -25.259 1.00 73.69 221 LEU A N 1
ATOM 1744 C CA . LEU A 1 221 ? 14.589 1.796 -25.568 1.00 73.69 221 LEU A CA 1
ATOM 1745 C C . LEU A 1 221 ? 14.079 2.384 -26.892 1.00 73.69 221 LEU A C 1
ATOM 1747 O O . LEU A 1 221 ? 13.290 1.720 -27.561 1.00 73.69 221 LEU A O 1
ATOM 1751 N N . ASP A 1 222 ? 14.585 3.540 -27.334 1.00 71.06 222 ASP A N 1
ATOM 1752 C CA . ASP A 1 222 ? 14.195 4.171 -28.611 1.00 71.06 222 ASP A CA 1
ATOM 1753 C C . ASP A 1 222 ? 14.361 3.226 -29.813 1.00 71.06 222 ASP A C 1
ATOM 1755 O O . ASP A 1 222 ? 13.570 3.237 -30.754 1.00 71.06 222 ASP A O 1
ATOM 1759 N N . SER A 1 223 ? 15.375 2.357 -29.766 1.00 70.31 223 SER A N 1
ATOM 1760 C CA . SER A 1 223 ? 15.656 1.381 -30.827 1.00 70.31 223 SER A CA 1
ATOM 1761 C C . SER A 1 223 ? 14.747 0.147 -30.811 1.00 70.31 223 SER A C 1
ATOM 1763 O O . SER A 1 223 ? 14.648 -0.547 -31.821 1.00 70.31 223 SER A O 1
ATOM 1765 N N . VAL A 1 224 ? 14.085 -0.128 -29.683 1.00 71.56 224 VAL A N 1
ATOM 1766 C CA . VAL A 1 224 ? 13.261 -1.329 -29.451 1.00 71.56 224 VAL A CA 1
ATOM 1767 C C . VAL A 1 224 ? 11.772 -1.010 -29.338 1.00 71.56 224 VAL A C 1
ATOM 1769 O O . VAL A 1 224 ? 10.968 -1.935 -29.317 1.00 71.56 224 VAL A O 1
ATOM 1772 N N . GLY A 1 225 ? 11.390 0.272 -29.323 1.00 78.00 225 GLY A N 1
ATOM 1773 C CA . GLY A 1 225 ? 10.001 0.724 -29.200 1.00 78.00 225 GLY A CA 1
ATOM 1774 C C . GLY A 1 225 ? 9.000 -0.042 -30.082 1.00 78.00 225 GLY A C 1
ATOM 1775 O O . GLY A 1 225 ? 8.025 -0.557 -29.539 1.00 78.00 225 GLY A O 1
ATOM 1776 N N . PRO A 1 226 ? 9.243 -0.206 -31.401 1.00 83.12 226 PRO A N 1
ATOM 1777 C CA . PRO A 1 226 ? 8.326 -0.932 -32.286 1.00 83.12 226 PRO A CA 1
ATOM 1778 C C . PRO A 1 226 ? 8.165 -2.427 -31.972 1.00 83.12 226 PRO A C 1
ATOM 1780 O O . PRO A 1 226 ? 7.132 -2.997 -32.300 1.00 83.12 226 PRO A O 1
ATOM 1783 N N . VAL A 1 227 ? 9.173 -3.060 -31.362 1.00 87.88 227 VAL A N 1
ATOM 1784 C CA . VAL A 1 227 ? 9.216 -4.513 -31.090 1.00 87.88 227 VAL A CA 1
ATOM 1785 C C . VAL A 1 227 ? 8.859 -4.822 -29.629 1.00 87.88 227 VAL A C 1
ATOM 1787 O O . VAL A 1 227 ? 8.670 -5.975 -29.252 1.00 87.88 227 VAL A O 1
ATOM 1790 N N . LEU A 1 228 ? 8.734 -3.795 -28.785 1.00 87.25 228 LEU A N 1
ATOM 1791 C CA . LEU A 1 228 ? 8.458 -3.944 -27.360 1.00 87.25 228 LEU A CA 1
ATOM 1792 C C . LEU A 1 228 ? 7.178 -4.751 -27.057 1.00 87.25 228 LEU A C 1
ATOM 1794 O O . LEU A 1 228 ? 7.252 -5.600 -26.169 1.00 87.25 228 LEU A O 1
ATOM 1798 N N . PRO A 1 229 ? 6.041 -4.573 -27.771 1.00 91.62 229 PRO A N 1
ATOM 1799 C CA . PRO A 1 229 ? 4.865 -5.418 -27.560 1.00 91.62 229 PRO A CA 1
ATOM 1800 C C . PRO A 1 229 ? 5.149 -6.907 -27.772 1.00 91.62 229 PRO A C 1
ATOM 1802 O O . PRO A 1 229 ? 4.726 -7.736 -26.970 1.00 91.62 229 PRO A O 1
ATOM 1805 N N . ASP A 1 230 ? 5.887 -7.242 -28.831 1.00 91.38 230 ASP A N 1
ATOM 1806 C CA . ASP A 1 230 ? 6.190 -8.630 -29.178 1.00 91.38 230 ASP A CA 1
ATOM 1807 C C . ASP A 1 230 ? 7.143 -9.257 -28.164 1.00 91.38 230 ASP A C 1
ATOM 1809 O O . ASP A 1 230 ? 6.906 -10.379 -27.724 1.00 91.38 230 ASP A O 1
ATOM 1813 N N . LEU A 1 231 ? 8.146 -8.500 -27.707 1.00 90.19 231 LEU A N 1
ATOM 1814 C CA . LEU A 1 231 ? 9.065 -8.945 -26.660 1.00 90.19 231 LEU A CA 1
ATOM 1815 C C . LEU A 1 231 ? 8.346 -9.174 -25.323 1.00 90.19 231 LEU A C 1
ATOM 1817 O O . LEU A 1 231 ? 8.597 -10.174 -24.657 1.00 90.19 231 LEU A O 1
ATOM 1821 N N . ILE A 1 232 ? 7.444 -8.270 -24.924 1.00 92.00 232 ILE A N 1
ATOM 1822 C CA . ILE A 1 232 ? 6.648 -8.436 -23.698 1.00 92.00 232 ILE A CA 1
ATOM 1823 C C . ILE A 1 232 ? 5.792 -9.701 -23.794 1.00 92.00 232 ILE A C 1
ATOM 1825 O O . ILE A 1 232 ? 5.739 -10.472 -22.835 1.00 92.00 232 ILE A O 1
ATOM 1829 N N . ARG A 1 233 ? 5.155 -9.935 -24.948 1.00 93.62 233 ARG A N 1
ATOM 1830 C CA . ARG A 1 233 ? 4.338 -11.128 -25.185 1.00 93.62 233 ARG A CA 1
ATOM 1831 C C . ARG A 1 233 ? 5.164 -12.410 -25.125 1.00 93.62 233 ARG A C 1
ATOM 1833 O O . ARG A 1 233 ? 4.754 -13.351 -24.456 1.00 93.62 233 ARG A O 1
ATOM 1840 N N . GLU A 1 234 ? 6.317 -12.443 -25.791 1.00 93.31 234 GLU A N 1
ATOM 1841 C CA . GLU A 1 234 ? 7.231 -13.591 -25.772 1.00 93.31 234 GLU A CA 1
ATOM 1842 C C . GLU A 1 234 ? 7.698 -13.890 -24.343 1.00 93.31 234 GLU A C 1
ATOM 1844 O O . GLU A 1 234 ? 7.503 -15.000 -23.853 1.00 93.31 234 GLU A O 1
ATOM 1849 N N . MET A 1 235 ? 8.183 -12.871 -23.623 1.00 91.00 235 MET A N 1
ATOM 1850 C CA . MET A 1 235 ? 8.602 -13.019 -22.228 1.00 91.00 235 MET A CA 1
ATOM 1851 C C . MET A 1 235 ? 7.466 -13.526 -21.334 1.00 91.00 235 MET A C 1
ATOM 1853 O O . MET A 1 235 ? 7.687 -14.417 -20.517 1.00 91.00 235 MET A O 1
ATOM 1857 N N . LYS A 1 236 ? 6.254 -12.975 -21.471 1.00 92.94 236 LYS A N 1
ATOM 1858 C CA . LYS A 1 236 ? 5.082 -13.425 -20.710 1.00 92.94 236 LYS A CA 1
ATOM 1859 C C . LYS A 1 236 ? 4.788 -14.899 -20.991 1.00 92.94 236 LYS A C 1
ATOM 1861 O O . LYS A 1 236 ? 4.706 -15.676 -20.045 1.00 92.94 236 LYS A O 1
ATOM 1866 N N . ASN A 1 237 ? 4.683 -15.281 -22.262 1.00 93.31 237 ASN A N 1
ATOM 1867 C CA . ASN A 1 237 ? 4.354 -16.647 -22.666 1.00 93.31 237 ASN A CA 1
ATOM 1868 C C . ASN A 1 237 ? 5.399 -17.658 -22.177 1.00 93.31 237 ASN A C 1
ATOM 1870 O O . ASN A 1 237 ? 5.030 -18.720 -21.680 1.00 93.31 237 ASN A O 1
ATOM 1874 N N . ASP A 1 238 ? 6.688 -17.322 -22.265 1.00 93.12 238 ASP A N 1
ATOM 1875 C CA . ASP A 1 238 ? 7.773 -18.179 -21.782 1.00 93.12 238 ASP A CA 1
ATOM 1876 C C . ASP A 1 238 ? 7.689 -18.403 -20.266 1.00 93.12 238 ASP A C 1
ATOM 1878 O O . ASP A 1 238 ? 7.832 -19.532 -19.788 1.00 93.12 238 ASP A O 1
ATOM 1882 N N . TYR A 1 239 ? 7.419 -17.341 -19.498 1.00 91.19 239 TYR A N 1
ATOM 1883 C CA . TYR A 1 239 ? 7.241 -17.439 -18.048 1.00 91.19 239 TYR A CA 1
ATOM 1884 C C . TYR A 1 239 ? 5.989 -18.241 -17.667 1.00 91.19 239 TYR A C 1
ATOM 1886 O O . TYR A 1 239 ? 6.068 -19.098 -16.784 1.00 91.19 239 TYR A O 1
ATOM 1894 N N . GLU A 1 240 ? 4.852 -17.998 -18.323 1.00 93.19 240 GLU A N 1
ATOM 1895 C CA . GLU A 1 240 ? 3.597 -18.718 -18.067 1.00 93.19 240 GLU A CA 1
ATOM 1896 C C . GLU A 1 240 ? 3.727 -20.206 -18.414 1.00 93.19 240 GLU A C 1
ATOM 1898 O O . GLU A 1 240 ? 3.325 -21.062 -17.624 1.00 93.19 240 GLU A O 1
ATOM 1903 N N . ALA A 1 241 ? 4.381 -20.534 -19.533 1.00 93.69 241 ALA A N 1
ATOM 1904 C CA . ALA A 1 241 ? 4.660 -21.912 -19.927 1.00 93.69 241 ALA A CA 1
ATOM 1905 C C . ALA A 1 241 ? 5.601 -22.620 -18.938 1.00 93.69 241 ALA A C 1
ATOM 1907 O O . ALA A 1 241 ? 5.373 -23.781 -18.595 1.00 93.69 241 ALA A O 1
ATOM 1908 N N . ALA A 1 242 ? 6.638 -21.930 -18.449 1.00 93.88 242 ALA A N 1
ATOM 1909 C CA . ALA A 1 242 ? 7.575 -22.485 -17.474 1.00 93.88 242 ALA A CA 1
ATOM 1910 C C . ALA A 1 242 ? 6.930 -22.735 -16.100 1.00 93.88 242 ALA A C 1
ATOM 1912 O O . ALA A 1 242 ? 7.289 -23.698 -15.419 1.00 93.88 242 ALA A O 1
ATOM 1913 N N . LEU A 1 243 ? 5.992 -21.878 -15.684 1.00 91.69 243 LEU A N 1
ATOM 1914 C CA . LEU A 1 243 ? 5.282 -21.997 -14.407 1.00 91.69 243 LEU A CA 1
ATOM 1915 C C . LEU A 1 243 ? 4.021 -22.870 -14.493 1.00 91.69 243 LEU A C 1
ATOM 1917 O O . LEU A 1 243 ? 3.555 -23.353 -13.461 1.00 91.69 243 LEU A O 1
ATOM 1921 N N . GLY A 1 244 ? 3.467 -23.068 -15.692 1.00 93.44 244 GLY A N 1
ATOM 1922 C CA . GLY A 1 244 ? 2.163 -23.702 -15.900 1.00 93.44 244 GLY A CA 1
ATOM 1923 C C . GLY A 1 244 ? 1.000 -22.881 -15.334 1.00 93.44 244 GLY A C 1
ATOM 1924 O O . GLY A 1 244 ? -0.006 -23.456 -14.920 1.00 93.44 244 GLY A O 1
ATOM 1925 N N . LEU A 1 245 ? 1.164 -21.558 -15.245 1.00 92.69 245 LEU A N 1
ATOM 1926 C CA . LEU A 1 245 ? 0.216 -20.626 -14.635 1.00 92.69 245 LEU A CA 1
ATOM 1927 C C . LEU A 1 245 ? 0.123 -19.355 -15.473 1.00 92.69 245 LEU A C 1
ATOM 1929 O O . LEU A 1 245 ? 1.154 -18.783 -15.821 1.00 92.69 245 LEU A O 1
ATOM 1933 N N . ASP A 1 246 ? -1.098 -18.881 -15.699 1.00 92.75 246 ASP A N 1
ATOM 1934 C CA . ASP A 1 246 ? -1.349 -17.606 -16.370 1.00 92.75 246 ASP A CA 1
ATOM 1935 C C . ASP A 1 246 ? -1.204 -16.432 -15.395 1.00 92.75 246 ASP A C 1
ATOM 1937 O O . ASP A 1 246 ? -1.504 -16.545 -14.199 1.00 92.75 246 ASP A O 1
ATOM 1941 N N . TYR A 1 247 ? -0.791 -15.271 -15.906 1.00 93.06 247 TYR A N 1
ATOM 1942 C CA . TYR A 1 247 ? -0.797 -14.037 -15.132 1.00 93.06 247 TYR A CA 1
ATOM 1943 C C . TYR A 1 247 ? -2.244 -13.627 -14.793 1.00 93.06 247 TYR A C 1
ATOM 1945 O O . TYR A 1 247 ? -3.031 -13.349 -15.698 1.00 93.06 247 TYR A O 1
ATOM 1953 N N . PRO A 1 248 ? -2.625 -13.547 -13.503 1.00 92.12 248 PRO A N 1
ATOM 1954 C CA . PRO A 1 248 ? -4.037 -13.491 -13.120 1.00 92.12 248 PRO A CA 1
ATOM 1955 C C . PRO A 1 248 ? -4.629 -12.074 -13.087 1.00 92.12 248 PRO A C 1
ATOM 1957 O O . PRO A 1 248 ? -5.798 -11.917 -12.731 1.00 92.12 248 PRO A O 1
ATOM 1960 N N . HIS A 1 249 ? -3.843 -11.037 -13.391 1.00 94.50 249 HIS A N 1
ATOM 1961 C CA . HIS A 1 249 ? -4.260 -9.644 -13.232 1.00 94.50 249 HIS A CA 1
ATOM 1962 C C . HIS A 1 249 ? -4.341 -8.897 -14.571 1.00 94.50 249 HIS A C 1
ATOM 1964 O O . HIS A 1 249 ? -3.522 -9.130 -15.457 1.00 94.50 249 HIS A O 1
ATOM 1970 N N . PRO A 1 250 ? -5.266 -7.930 -14.714 1.00 95.38 250 PRO A N 1
ATOM 1971 C CA . PRO A 1 250 ? -5.414 -7.143 -15.942 1.00 95.38 250 PRO A CA 1
ATOM 1972 C C . PRO A 1 250 ? -4.336 -6.058 -16.106 1.00 95.38 250 PRO A C 1
ATOM 1974 O O . PRO A 1 250 ? -4.325 -5.336 -17.103 1.00 95.38 250 PRO A O 1
ATOM 1977 N N . ARG A 1 251 ? -3.457 -5.872 -15.113 1.00 96.12 251 ARG A N 1
ATOM 1978 C CA . ARG A 1 251 ? -2.445 -4.812 -15.124 1.00 96.12 251 ARG A CA 1
ATOM 1979 C C . ARG A 1 251 ? -1.190 -5.191 -14.354 1.00 96.12 251 ARG A C 1
ATOM 1981 O O . ARG A 1 251 ? -1.269 -5.897 -13.352 1.00 96.12 251 ARG A O 1
ATOM 1988 N N . LEU A 1 252 ? -0.061 -4.640 -14.785 1.00 96.88 252 LEU A N 1
ATOM 1989 C CA . LEU A 1 252 ? 1.219 -4.708 -14.092 1.00 96.88 252 LEU A CA 1
ATOM 1990 C C . LEU A 1 252 ? 1.904 -3.339 -14.141 1.00 96.88 252 LEU A C 1
ATOM 1992 O O . LEU A 1 252 ? 2.206 -2.824 -15.214 1.00 96.88 252 LEU A O 1
ATOM 1996 N N . SER A 1 253 ? 2.184 -2.757 -12.980 1.00 97.31 253 SER A N 1
ATOM 1997 C CA . SER A 1 253 ? 2.872 -1.470 -12.873 1.00 97.31 253 SER A CA 1
ATOM 1998 C C . SER A 1 253 ? 4.236 -1.635 -12.221 1.00 97.31 253 SER A C 1
ATOM 2000 O O . SER A 1 253 ? 4.356 -2.148 -11.110 1.00 97.31 253 SER A O 1
ATOM 2002 N N . LEU A 1 254 ? 5.265 -1.166 -12.910 1.00 96.00 254 LEU A N 1
ATOM 2003 C CA . LEU A 1 254 ? 6.622 -1.046 -12.404 1.00 96.00 254 LEU A CA 1
ATOM 2004 C C . LEU A 1 254 ? 6.791 0.369 -11.850 1.00 96.00 254 LEU A C 1
ATOM 2006 O O . LEU A 1 254 ? 6.616 1.340 -12.582 1.00 96.00 254 LEU A O 1
ATOM 2010 N N . VAL A 1 255 ? 7.101 0.502 -10.565 1.00 97.25 255 VAL A N 1
ATOM 2011 C CA . VAL A 1 255 ? 7.101 1.802 -9.881 1.00 97.25 255 VAL A CA 1
ATOM 2012 C C . VAL A 1 255 ? 8.450 2.040 -9.232 1.00 97.25 255 VAL A C 1
ATOM 2014 O O . VAL A 1 255 ? 8.841 1.296 -8.336 1.00 97.25 255 VAL A O 1
ATOM 2017 N N . GLU A 1 256 ? 9.163 3.079 -9.659 1.00 96.19 256 GLU A N 1
ATOM 2018 C CA . GLU A 1 256 ? 10.398 3.480 -8.991 1.00 96.19 256 GLU A CA 1
ATOM 2019 C C . GLU A 1 256 ? 10.122 3.987 -7.575 1.00 96.19 256 GLU A C 1
ATOM 2021 O O . GLU A 1 256 ? 9.243 4.818 -7.350 1.00 96.19 256 GLU A O 1
ATOM 2026 N N . VAL A 1 257 ? 10.912 3.516 -6.618 1.00 95.62 257 VAL A N 1
ATOM 2027 C CA . VAL A 1 257 ? 10.906 3.948 -5.220 1.00 95.62 257 VAL A CA 1
ATOM 2028 C C . VAL A 1 257 ? 12.327 4.335 -4.795 1.00 95.62 257 VAL A C 1
ATOM 2030 O O . VAL A 1 257 ? 13.294 3.848 -5.389 1.00 95.62 257 VAL A O 1
ATOM 2033 N N . PRO A 1 258 ? 12.491 5.200 -3.776 1.00 93.19 258 PRO A N 1
ATOM 2034 C CA . PRO A 1 258 ? 13.808 5.612 -3.303 1.00 93.19 258 PRO A CA 1
ATOM 2035 C C . PRO A 1 258 ? 14.705 4.416 -2.987 1.00 93.19 258 PRO A C 1
ATOM 2037 O O . PRO A 1 258 ? 14.239 3.418 -2.436 1.00 93.19 258 PRO A O 1
ATOM 2040 N N . ILE A 1 259 ? 16.010 4.535 -3.246 1.00 91.00 259 ILE A N 1
ATOM 2041 C CA . ILE A 1 259 ? 16.971 3.432 -3.057 1.00 91.00 259 ILE A CA 1
ATOM 2042 C C . ILE A 1 259 ? 17.037 2.897 -1.621 1.00 91.00 259 ILE A C 1
ATOM 2044 O O . ILE A 1 259 ? 17.515 1.795 -1.385 1.00 91.00 259 ILE A O 1
ATOM 2048 N N . GLN A 1 260 ? 16.578 3.682 -0.647 1.00 92.19 260 GLN A N 1
ATOM 2049 C CA . GLN A 1 260 ? 16.526 3.295 0.762 1.00 92.19 260 GLN A CA 1
ATOM 2050 C C . GLN A 1 260 ? 15.416 2.281 1.059 1.00 92.19 260 GLN A C 1
ATOM 2052 O O . GLN A 1 260 ? 15.495 1.611 2.090 1.00 92.19 260 GLN A O 1
ATOM 2057 N N . PHE A 1 261 ? 14.402 2.168 0.187 1.00 94.06 261 PHE A N 1
ATOM 2058 C CA . PHE A 1 261 ? 13.319 1.208 0.358 1.00 94.06 261 PHE A CA 1
ATOM 2059 C C . PHE A 1 261 ? 13.885 -0.208 0.411 1.00 94.06 261 PHE A C 1
ATOM 2061 O O . PHE A 1 261 ? 14.531 -0.675 -0.530 1.00 94.06 261 PHE A O 1
ATOM 2068 N N . PHE A 1 262 ? 13.645 -0.894 1.523 1.00 93.00 262 PHE A N 1
ATOM 2069 C CA . PHE A 1 262 ? 14.196 -2.216 1.758 1.00 93.00 262 PHE A CA 1
ATOM 2070 C C . PHE A 1 262 ? 13.100 -3.202 2.145 1.00 93.00 262 PHE A C 1
ATOM 2072 O O . PHE A 1 262 ? 12.404 -3.009 3.134 1.00 93.00 262 PHE A O 1
ATOM 2079 N N . ALA A 1 263 ? 13.007 -4.310 1.412 1.00 92.50 263 ALA A N 1
ATOM 2080 C CA . ALA A 1 263 ? 12.107 -5.407 1.739 1.00 92.50 263 ALA A CA 1
ATOM 2081 C C . ALA A 1 263 ? 12.903 -6.642 2.174 1.00 92.50 263 ALA A C 1
ATOM 2083 O O . ALA A 1 263 ? 13.719 -7.171 1.411 1.00 92.50 263 ALA A O 1
ATOM 2084 N N . TYR A 1 264 ? 12.674 -7.138 3.395 1.00 90.19 264 TYR A N 1
ATOM 2085 C CA . TYR A 1 264 ? 13.301 -8.387 3.826 1.00 90.19 264 TYR A CA 1
ATOM 2086 C C . TYR A 1 264 ? 12.692 -9.588 3.113 1.00 90.19 264 TYR A C 1
ATOM 2088 O O . TYR A 1 264 ? 11.478 -9.716 2.963 1.00 90.19 264 TYR A O 1
ATOM 2096 N N . ARG A 1 265 ? 13.561 -10.534 2.756 1.00 84.56 265 ARG A N 1
ATOM 2097 C CA . ARG A 1 265 ? 13.147 -11.889 2.399 1.00 84.56 265 ARG A CA 1
ATOM 2098 C C . ARG A 1 265 ? 12.905 -12.687 3.676 1.00 84.56 265 ARG A C 1
ATOM 2100 O O . ARG A 1 265 ? 13.802 -12.772 4.523 1.00 84.56 265 ARG A O 1
ATOM 2107 N N . ARG A 1 266 ? 11.712 -13.267 3.780 1.00 80.75 266 ARG A N 1
ATOM 2108 C CA . ARG A 1 266 ? 11.290 -14.175 4.851 1.00 80.75 266 ARG A CA 1
ATOM 2109 C C . ARG A 1 266 ? 11.419 -15.618 4.360 1.00 80.75 266 ARG A C 1
ATOM 2111 O O . ARG A 1 266 ? 11.198 -15.887 3.186 1.00 80.75 266 ARG A O 1
ATOM 2118 N N . LEU A 1 267 ? 11.787 -16.546 5.243 1.00 74.88 267 LEU A N 1
ATOM 2119 C CA . LEU A 1 267 ? 11.968 -17.957 4.863 1.00 74.88 267 LEU A CA 1
ATOM 2120 C C . LEU A 1 267 ? 10.634 -18.688 4.654 1.00 74.88 267 LEU A C 1
ATOM 2122 O O . LEU A 1 267 ? 10.566 -19.637 3.882 1.00 74.88 267 LEU A O 1
ATOM 2126 N N . TRP A 1 268 ? 9.575 -18.235 5.325 1.00 69.06 268 TRP A N 1
ATOM 2127 C CA . TRP A 1 268 ? 8.249 -18.864 5.317 1.00 69.06 268 TRP A CA 1
ATOM 2128 C C . TRP A 1 268 ? 7.297 -18.301 4.251 1.00 69.06 268 TRP A C 1
ATOM 2130 O O . TRP A 1 268 ? 6.151 -18.730 4.159 1.00 69.06 268 TRP A O 1
ATOM 2140 N N . THR A 1 269 ? 7.728 -17.325 3.445 1.00 73.56 269 THR A N 1
ATOM 2141 C CA . THR A 1 269 ? 6.923 -16.784 2.343 1.00 73.56 269 THR A CA 1
ATOM 2142 C C . THR A 1 269 ? 7.798 -16.411 1.159 1.00 73.56 269 THR A C 1
ATOM 2144 O O . THR A 1 269 ? 8.836 -15.775 1.307 1.00 73.56 269 THR A O 1
ATOM 2147 N N . VAL A 1 270 ? 7.326 -16.747 -0.039 1.00 73.31 270 VAL A N 1
ATOM 2148 C CA . VAL A 1 270 ? 7.923 -16.281 -1.298 1.00 73.31 270 VAL A CA 1
ATOM 2149 C C . VAL A 1 270 ? 7.546 -14.834 -1.627 1.00 73.31 270 VAL A C 1
ATOM 2151 O O . VAL A 1 270 ? 8.268 -14.169 -2.365 1.00 73.31 270 VAL A O 1
ATOM 2154 N N . ALA A 1 271 ? 6.441 -14.328 -1.063 1.00 77.62 271 ALA A N 1
ATOM 2155 C CA . ALA A 1 271 ? 6.022 -12.942 -1.248 1.00 77.62 271 ALA A CA 1
ATOM 2156 C C . ALA A 1 271 ? 6.987 -11.985 -0.542 1.00 77.62 271 ALA A C 1
ATOM 2158 O O . ALA A 1 271 ? 7.362 -12.214 0.612 1.00 77.62 271 ALA A O 1
ATOM 2159 N N . GLN A 1 272 ? 7.353 -10.917 -1.243 1.00 84.44 272 GLN A N 1
ATOM 2160 C CA . GLN A 1 272 ? 8.216 -9.841 -0.765 1.00 84.44 272 GLN A CA 1
ATOM 2161 C C . GLN A 1 272 ? 7.461 -8.528 -0.892 1.00 84.44 272 GLN A C 1
ATOM 2163 O O . GLN A 1 272 ? 6.704 -8.350 -1.837 1.00 84.44 272 GLN A O 1
ATOM 2168 N N . GLU A 1 273 ? 7.719 -7.573 -0.003 1.00 89.81 273 GLU A N 1
ATOM 2169 C CA . GLU A 1 273 ? 7.008 -6.290 -0.055 1.00 89.81 273 GLU A CA 1
ATOM 2170 C C . GLU A 1 273 ? 7.313 -5.467 -1.315 1.00 89.81 273 GLU A C 1
ATOM 2172 O O . GLU A 1 273 ? 6.508 -4.623 -1.701 1.00 89.81 273 GLU A O 1
ATOM 2177 N N . SER A 1 274 ? 8.429 -5.750 -1.993 1.00 91.75 274 SER A N 1
ATOM 2178 C CA . SER A 1 274 ? 8.775 -5.176 -3.297 1.00 91.75 274 SER A CA 1
ATOM 2179 C C . SER A 1 274 ? 7.937 -5.715 -4.462 1.00 91.75 274 SER A C 1
ATOM 2181 O O . SER A 1 274 ? 7.911 -5.087 -5.516 1.00 91.75 274 SER A O 1
ATOM 2183 N N . VAL A 1 275 ? 7.258 -6.856 -4.302 1.00 93.56 275 VAL A N 1
ATOM 2184 C CA . VAL A 1 275 ? 6.428 -7.488 -5.339 1.00 93.56 275 VAL A CA 1
ATOM 2185 C C . VAL A 1 275 ? 5.040 -7.745 -4.770 1.00 93.56 275 VAL A C 1
ATOM 2187 O O . VAL A 1 275 ? 4.817 -8.652 -3.971 1.00 93.56 275 VAL A O 1
ATOM 2190 N N . GLN A 1 276 ? 4.096 -6.931 -5.208 1.00 93.25 276 GLN A N 1
ATOM 2191 C CA . GLN A 1 276 ? 2.709 -6.944 -4.778 1.00 93.25 276 GLN A CA 1
ATOM 2192 C C . GLN A 1 276 ? 1.830 -7.441 -5.935 1.00 93.25 276 GLN A C 1
ATOM 2194 O O . GLN A 1 276 ? 2.266 -7.427 -7.089 1.00 93.25 276 GLN A O 1
ATOM 2199 N N . PRO A 1 277 ? 0.569 -7.832 -5.685 1.00 94.00 277 PRO A N 1
ATOM 2200 C CA . PRO A 1 277 ? -0.389 -7.966 -6.776 1.00 94.00 277 PRO A CA 1
ATOM 2201 C C . PRO A 1 277 ? -0.399 -6.676 -7.603 1.00 94.00 277 PRO A C 1
ATOM 2203 O O . PRO A 1 277 ? -0.419 -5.589 -7.024 1.00 94.00 277 PRO A O 1
ATOM 2206 N N . GLU A 1 278 ? -0.330 -6.807 -8.927 1.00 96.38 278 GLU A N 1
ATOM 2207 C CA . GLU A 1 278 ? -0.327 -5.709 -9.910 1.00 96.38 278 GLU A CA 1
ATOM 2208 C C . GLU A 1 278 ? 0.831 -4.694 -9.838 1.00 96.38 278 GLU A C 1
ATOM 2210 O O . GLU A 1 278 ? 0.952 -3.878 -10.751 1.00 96.38 278 GLU A O 1
ATOM 2215 N N . LEU A 1 279 ? 1.698 -4.718 -8.817 1.00 96.75 279 LEU A N 1
ATOM 2216 C CA . LEU A 1 279 ? 2.765 -3.726 -8.625 1.00 96.75 279 LEU A CA 1
ATOM 2217 C C . LEU A 1 279 ? 4.120 -4.384 -8.350 1.00 96.75 279 LEU A C 1
ATOM 2219 O O . LEU A 1 279 ? 4.242 -5.265 -7.499 1.00 96.75 279 LEU A O 1
ATOM 2223 N N . VAL A 1 280 ? 5.169 -3.877 -8.989 1.00 96.19 280 VAL A N 1
ATOM 2224 C CA . VAL A 1 280 ? 6.562 -4.206 -8.671 1.00 96.19 280 VAL A CA 1
ATOM 2225 C C . VAL A 1 280 ? 7.308 -2.913 -8.380 1.00 96.19 280 VAL A C 1
ATOM 2227 O O . VAL A 1 280 ? 7.399 -2.031 -9.234 1.00 96.19 280 VAL A O 1
ATOM 2230 N N . PHE A 1 281 ? 7.853 -2.801 -7.173 1.00 96.19 281 PHE A N 1
ATOM 2231 C CA . PHE A 1 281 ? 8.652 -1.656 -6.761 1.00 96.19 281 PHE A CA 1
ATOM 2232 C C . PHE A 1 281 ? 10.101 -1.842 -7.198 1.00 96.19 281 PHE A C 1
ATOM 2234 O O . PHE A 1 281 ? 10.773 -2.800 -6.807 1.00 96.19 281 PHE A O 1
ATOM 2241 N N . LEU A 1 282 ? 10.574 -0.910 -8.017 1.00 94.12 282 LEU A N 1
ATOM 2242 C CA . LEU A 1 282 ? 11.931 -0.879 -8.532 1.00 94.12 282 LEU A CA 1
ATOM 2243 C C . LEU A 1 282 ? 12.764 0.128 -7.734 1.00 94.12 282 LEU A C 1
ATOM 2245 O O . LEU A 1 282 ? 12.291 1.229 -7.468 1.00 94.12 282 LEU A O 1
ATOM 2249 N N . PRO A 1 283 ? 14.014 -0.195 -7.382 1.00 91.75 283 PRO A N 1
ATOM 2250 C CA . PRO A 1 283 ? 14.924 0.801 -6.831 1.00 91.75 283 PRO A CA 1
ATOM 2251 C C . PRO A 1 283 ? 15.145 1.914 -7.861 1.00 91.75 283 PRO A C 1
ATOM 2253 O O . PRO A 1 283 ? 15.280 1.628 -9.055 1.00 91.75 283 PRO A O 1
ATOM 2256 N N . GLU A 1 284 ? 15.215 3.163 -7.404 1.00 90.50 284 GLU A N 1
ATOM 2257 C CA . GLU A 1 284 ? 15.483 4.316 -8.267 1.00 90.50 284 GLU A CA 1
ATOM 2258 C C . GLU A 1 284 ? 16.691 4.076 -9.189 1.00 90.50 284 GLU A C 1
ATOM 2260 O O . GLU A 1 284 ? 17.682 3.438 -8.805 1.00 90.50 284 GLU A O 1
ATOM 2265 N N . MET A 1 285 ? 16.595 4.558 -10.432 1.00 86.94 285 MET A N 1
ATOM 2266 C CA . MET A 1 285 ? 17.615 4.363 -11.471 1.00 86.94 285 MET A CA 1
ATOM 2267 C C . MET A 1 285 ? 17.885 2.889 -11.823 1.00 86.94 285 MET A C 1
ATOM 2269 O O . MET A 1 285 ? 18.901 2.577 -12.448 1.00 86.94 285 MET A O 1
ATOM 2273 N N . GLY A 1 286 ? 17.026 1.959 -11.389 1.00 83.56 286 GLY A N 1
ATOM 2274 C CA . GLY A 1 286 ? 17.245 0.523 -11.548 1.00 83.56 286 GLY A CA 1
ATOM 2275 C C . GLY A 1 286 ? 18.531 0.026 -10.877 1.00 83.56 286 GLY A C 1
ATOM 2276 O O . GLY A 1 286 ? 19.037 -1.031 -11.249 1.00 83.56 286 GLY A O 1
ATOM 2277 N N . ALA A 1 287 ? 19.078 0.764 -9.900 1.00 82.12 287 ALA A N 1
ATOM 2278 C CA . ALA A 1 287 ? 20.453 0.593 -9.414 1.00 82.12 287 ALA A CA 1
ATOM 2279 C C . ALA A 1 287 ? 20.772 -0.818 -8.883 1.00 82.12 287 ALA A C 1
ATOM 2281 O O . ALA A 1 287 ? 21.918 -1.266 -8.942 1.00 82.12 287 ALA A O 1
ATOM 2282 N N . LEU A 1 288 ? 19.759 -1.521 -8.369 1.00 78.31 288 LEU A N 1
ATOM 2283 C CA . LEU A 1 288 ? 19.883 -2.864 -7.787 1.00 78.31 288 LEU A CA 1
ATOM 2284 C C . LEU A 1 288 ? 19.115 -3.926 -8.587 1.00 78.31 288 LEU A C 1
ATOM 2286 O O . LEU A 1 288 ? 19.030 -5.079 -8.168 1.00 78.31 288 LEU A O 1
ATOM 2290 N N . CYS A 1 289 ? 18.541 -3.540 -9.724 1.00 80.62 289 CYS A N 1
ATOM 2291 C CA . CYS A 1 289 ? 17.813 -4.431 -10.608 1.00 80.62 289 CYS A CA 1
ATOM 2292 C C . CYS A 1 289 ? 18.792 -5.092 -11.588 1.00 80.62 289 CYS A C 1
ATOM 2294 O O . CYS A 1 289 ? 19.440 -4.435 -12.411 1.00 80.62 289 CYS A O 1
ATOM 2296 N N . GLU A 1 290 ? 18.897 -6.419 -11.520 1.00 71.62 290 GLU A N 1
ATOM 2297 C CA . GLU A 1 290 ? 19.614 -7.178 -12.541 1.00 71.62 290 GLU A CA 1
ATOM 2298 C C . GLU A 1 290 ? 18.913 -7.012 -13.894 1.00 71.62 290 GLU A C 1
ATOM 2300 O O . GLU A 1 290 ? 17.704 -7.171 -14.003 1.00 71.62 290 GLU A O 1
ATOM 2305 N N . GLY A 1 291 ? 19.675 -6.662 -14.931 1.00 73.12 291 GLY A N 1
ATOM 2306 C CA . GLY A 1 291 ? 19.110 -6.365 -16.251 1.00 73.12 291 GLY A CA 1
ATOM 2307 C C . GLY A 1 291 ? 18.651 -4.917 -16.439 1.00 73.12 291 GLY A C 1
ATOM 2308 O O . GLY A 1 291 ? 18.338 -4.544 -17.558 1.00 73.12 291 GLY A O 1
ATOM 2309 N N . CYS A 1 292 ? 18.711 -4.060 -15.415 1.00 78.06 292 CYS A N 1
ATOM 2310 C CA . CYS A 1 292 ? 18.455 -2.626 -15.587 1.00 78.06 292 CYS A CA 1
ATOM 2311 C C . CYS A 1 292 ? 19.713 -1.829 -16.025 1.00 78.06 292 CYS A C 1
ATOM 2313 O O . CYS A 1 292 ? 19.628 -0.655 -16.374 1.00 78.06 292 CYS A O 1
ATOM 2315 N N . ASP A 1 293 ? 20.898 -2.456 -16.102 1.00 79.25 293 ASP A N 1
ATOM 2316 C CA . ASP A 1 293 ? 22.109 -1.849 -16.690 1.00 79.25 293 ASP A CA 1
ATOM 2317 C C . ASP A 1 293 ? 22.147 -2.049 -18.219 1.00 79.25 293 ASP A C 1
ATOM 2319 O O . ASP A 1 293 ? 22.869 -2.899 -18.761 1.00 79.25 293 ASP A O 1
ATOM 2323 N N . PHE A 1 294 ? 21.360 -1.239 -18.934 1.00 79.00 294 PHE A N 1
ATOM 2324 C CA . PHE A 1 294 ? 21.242 -1.279 -20.399 1.00 79.00 294 PHE A CA 1
ATOM 2325 C C . PHE A 1 294 ? 22.581 -1.077 -21.121 1.00 79.00 294 PHE A C 1
ATOM 2327 O O . PHE A 1 294 ? 22.853 -1.712 -22.146 1.00 79.00 294 PHE A O 1
ATOM 2334 N N . ARG A 1 295 ? 23.478 -0.260 -20.554 1.00 78.25 295 ARG A N 1
ATOM 2335 C CA . ARG A 1 295 ? 24.822 -0.036 -21.102 1.00 78.25 295 ARG A CA 1
ATOM 2336 C C . ARG A 1 295 ? 25.649 -1.316 -21.070 1.00 78.25 295 ARG A C 1
ATOM 2338 O O . ARG A 1 295 ? 26.313 -1.655 -22.057 1.00 78.25 295 ARG A O 1
ATOM 2345 N N . ARG A 1 296 ? 25.649 -2.021 -19.938 1.00 79.12 296 ARG A N 1
ATOM 2346 C CA . ARG A 1 296 ? 26.358 -3.295 -19.783 1.00 79.12 296 ARG A CA 1
ATOM 2347 C C . ARG A 1 296 ? 25.736 -4.386 -20.641 1.00 79.12 296 ARG A C 1
ATOM 2349 O O . ARG A 1 296 ? 26.495 -5.150 -21.238 1.00 79.12 296 ARG A O 1
ATOM 2356 N N . MET A 1 297 ? 24.410 -4.431 -20.761 1.00 78.06 297 MET A N 1
ATOM 2357 C CA . MET A 1 297 ? 23.726 -5.379 -21.647 1.00 78.06 297 MET A CA 1
ATOM 2358 C C . MET A 1 297 ? 24.126 -5.181 -23.108 1.00 78.06 297 MET A C 1
ATOM 2360 O O . MET A 1 297 ? 24.592 -6.132 -23.736 1.00 78.06 297 MET A O 1
ATOM 2364 N N . LYS A 1 298 ? 24.073 -3.943 -23.620 1.00 77.69 298 LYS A N 1
ATOM 2365 C CA . LYS A 1 298 ? 24.511 -3.625 -24.989 1.00 77.69 298 LYS A CA 1
ATOM 2366 C C . LYS A 1 298 ? 25.958 -4.060 -25.229 1.00 77.69 298 LYS A C 1
ATOM 2368 O O . LYS A 1 298 ? 26.239 -4.766 -26.190 1.00 77.69 298 LYS A O 1
ATOM 2373 N N . ARG A 1 299 ? 26.870 -3.734 -24.303 1.00 79.81 299 ARG A N 1
ATOM 2374 C CA . ARG A 1 299 ? 28.284 -4.158 -24.372 1.00 79.81 299 ARG A CA 1
ATOM 2375 C C . ARG A 1 299 ? 28.461 -5.676 -24.374 1.00 79.81 299 ARG A C 1
ATOM 2377 O O . ARG A 1 299 ? 29.338 -6.178 -25.073 1.00 79.81 299 ARG A O 1
ATOM 2384 N N . ARG A 1 300 ? 27.681 -6.407 -23.570 1.00 77.88 300 ARG A N 1
ATOM 2385 C CA . ARG A 1 300 ? 27.732 -7.876 -23.518 1.00 77.88 300 ARG A CA 1
ATOM 2386 C C . ARG A 1 300 ? 27.233 -8.483 -24.827 1.00 77.88 300 ARG A C 1
ATOM 2388 O O . ARG A 1 300 ? 27.882 -9.396 -25.325 1.00 77.88 300 ARG A O 1
ATOM 2395 N N . SER A 1 301 ? 26.146 -7.948 -25.381 1.00 77.62 301 SER A N 1
ATOM 2396 C CA . SER A 1 301 ? 25.592 -8.376 -26.668 1.00 77.62 301 SER A CA 1
ATOM 2397 C C . SER A 1 301 ? 26.601 -8.182 -27.805 1.00 77.62 301 SER A C 1
ATOM 2399 O O . SER A 1 301 ? 26.964 -9.154 -28.462 1.00 77.62 301 SER A O 1
ATOM 2401 N N . THR A 1 302 ? 27.182 -6.982 -27.941 1.00 79.69 302 THR A N 1
ATOM 2402 C CA . THR A 1 302 ? 28.201 -6.699 -28.970 1.00 79.69 302 THR A CA 1
ATOM 2403 C C . THR A 1 302 ? 29.412 -7.627 -28.853 1.00 79.69 302 THR A C 1
ATOM 2405 O O . THR A 1 302 ? 29.827 -8.220 -29.839 1.00 79.69 302 THR A O 1
ATOM 2408 N N . ARG A 1 303 ? 29.934 -7.849 -27.638 1.00 79.75 303 ARG A N 1
ATOM 2409 C CA . ARG A 1 303 ? 31.054 -8.786 -27.421 1.00 79.75 303 ARG A CA 1
ATOM 2410 C C . ARG A 1 303 ? 30.698 -10.236 -27.744 1.00 79.75 303 ARG A C 1
ATOM 2412 O O . ARG A 1 303 ? 31.572 -11.003 -28.134 1.00 79.75 303 ARG A O 1
ATOM 2419 N N . SER A 1 304 ? 29.448 -10.639 -27.521 1.00 74.50 304 SER A N 1
ATOM 2420 C CA . SER A 1 304 ? 28.981 -11.982 -27.872 1.00 74.50 304 SER A CA 1
ATOM 2421 C C . SER A 1 304 ? 28.907 -12.153 -29.387 1.00 74.50 304 SER A C 1
ATOM 2423 O O . SER A 1 304 ? 29.364 -13.171 -29.893 1.00 74.50 304 SER A O 1
ATOM 2425 N N . GLN A 1 305 ? 28.399 -11.144 -30.102 1.00 74.94 305 GLN A N 1
ATOM 2426 C CA . GLN A 1 305 ? 28.364 -11.121 -31.567 1.00 74.94 305 GLN A CA 1
ATOM 2427 C C . GLN A 1 305 ? 29.774 -11.133 -32.165 1.00 74.94 305 GLN A C 1
ATOM 2429 O O . GLN A 1 305 ? 30.059 -11.944 -33.034 1.00 74.94 305 GLN A O 1
ATOM 2434 N N . GLU A 1 306 ? 30.692 -10.314 -31.643 1.00 79.25 306 GLU A N 1
ATOM 2435 C CA . GLU A 1 306 ? 32.099 -10.320 -32.068 1.00 79.25 306 GLU A CA 1
ATOM 2436 C C . GLU A 1 306 ? 32.742 -11.704 -31.894 1.00 79.25 306 GLU A C 1
ATOM 2438 O O . GLU A 1 306 ? 33.456 -12.173 -32.776 1.00 79.25 306 GLU A O 1
ATOM 2443 N N . ARG A 1 307 ? 32.463 -12.393 -30.779 1.00 75.25 307 ARG A N 1
ATOM 2444 C CA . ARG A 1 307 ? 32.959 -13.757 -30.536 1.00 75.25 307 ARG A CA 1
ATOM 2445 C C . ARG A 1 307 ? 32.330 -14.798 -31.460 1.00 75.25 307 ARG A C 1
ATOM 2447 O O . ARG A 1 307 ? 33.044 -15.700 -31.880 1.00 75.25 307 ARG A O 1
ATOM 2454 N N . ALA A 1 308 ? 31.036 -14.687 -31.752 1.00 72.19 308 ALA A N 1
ATOM 2455 C CA . ALA A 1 308 ? 30.349 -15.583 -32.680 1.00 72.19 308 ALA A CA 1
ATOM 2456 C C . ALA A 1 308 ? 30.911 -15.435 -34.101 1.00 72.19 308 ALA A C 1
ATOM 2458 O O . ALA A 1 308 ? 31.317 -16.428 -34.696 1.00 72.19 308 ALA A O 1
ATOM 2459 N N . ASN A 1 309 ? 31.072 -14.196 -34.574 1.00 73.94 309 ASN A N 1
ATOM 2460 C CA . ASN A 1 309 ? 31.654 -13.907 -35.886 1.00 73.94 309 ASN A CA 1
ATOM 2461 C C . ASN A 1 309 ? 33.099 -14.425 -35.996 1.00 73.94 309 ASN A C 1
ATOM 2463 O O . ASN A 1 309 ? 33.492 -14.977 -37.020 1.00 73.94 309 ASN A O 1
ATOM 2467 N N . LEU A 1 310 ? 33.897 -14.282 -34.929 1.00 73.44 310 LEU A N 1
ATOM 2468 C CA . LEU A 1 310 ? 35.257 -14.828 -34.885 1.00 73.44 310 LEU A CA 1
ATOM 2469 C C . LEU A 1 310 ? 35.266 -16.365 -34.915 1.00 73.44 310 LEU A C 1
ATOM 2471 O O . LEU A 1 310 ? 36.117 -16.945 -35.584 1.00 73.44 310 LEU A O 1
ATOM 2475 N N . ALA A 1 311 ? 34.329 -17.023 -34.228 1.00 68.75 311 ALA A N 1
ATOM 2476 C CA . ALA A 1 311 ? 34.207 -18.480 -34.239 1.00 68.75 311 ALA A CA 1
ATOM 2477 C C . ALA A 1 311 ? 33.780 -19.022 -35.613 1.00 68.75 311 ALA A C 1
ATOM 2479 O O . ALA A 1 311 ? 34.345 -20.015 -36.054 1.00 68.75 311 ALA A O 1
ATOM 2480 N N . GLU A 1 312 ? 32.857 -18.357 -36.312 1.00 62.22 312 GLU A N 1
ATOM 2481 C CA . GLU A 1 312 ? 32.472 -18.724 -37.684 1.00 62.22 312 GLU A CA 1
ATOM 2482 C C . GLU A 1 312 ? 33.647 -18.563 -38.656 1.00 62.22 312 GLU A C 1
ATOM 2484 O O . GLU A 1 312 ? 33.980 -19.497 -39.381 1.00 62.22 312 GLU A O 1
ATOM 2489 N N . SER A 1 313 ? 34.369 -17.439 -38.586 1.00 60.56 313 SER A N 1
ATOM 2490 C CA . SER A 1 313 ? 35.540 -17.205 -39.444 1.00 60.56 313 SER A CA 1
ATOM 2491 C C . SER A 1 313 ? 36.711 -18.167 -39.192 1.00 60.56 313 SER A C 1
ATOM 2493 O O . SER A 1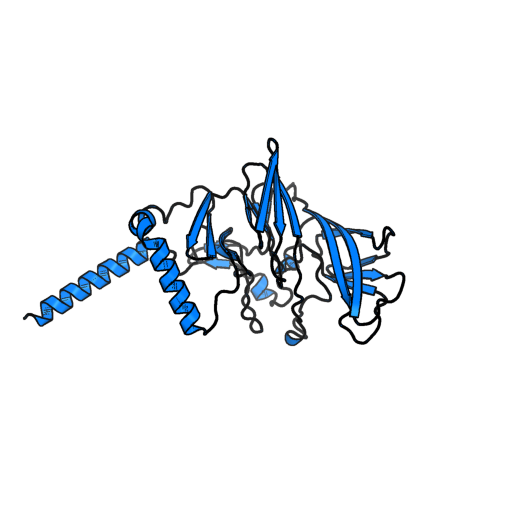 313 ? 37.549 -18.355 -40.067 1.00 60.56 313 SER A O 1
ATOM 2495 N N . ALA A 1 314 ? 36.782 -18.783 -38.007 1.00 60.75 314 ALA A N 1
ATOM 2496 C CA . ALA A 1 314 ? 37.799 -19.778 -37.664 1.00 60.75 314 ALA A CA 1
ATOM 2497 C C . ALA A 1 314 ? 37.429 -21.208 -38.101 1.00 60.75 314 ALA A C 1
ATOM 2499 O O . ALA A 1 314 ? 38.296 -22.075 -38.089 1.00 60.75 314 ALA A O 1
ATOM 2500 N N . VAL A 1 315 ? 36.165 -21.463 -38.457 1.00 58.44 315 VAL A N 1
ATOM 2501 C CA . VAL A 1 315 ? 35.687 -22.753 -38.995 1.00 58.44 315 VAL A CA 1
ATOM 2502 C C . VAL A 1 315 ? 35.789 -22.791 -40.527 1.00 58.44 315 VAL A C 1
ATOM 2504 O O . VAL A 1 315 ? 35.828 -23.868 -41.115 1.00 58.44 315 VAL A O 1
ATOM 2507 N N . GLU A 1 316 ? 35.880 -21.627 -41.176 1.00 50.72 316 GLU A N 1
ATOM 2508 C CA . GLU A 1 316 ? 36.081 -21.485 -42.627 1.00 50.72 316 GLU A CA 1
ATOM 2509 C C . GLU A 1 316 ? 37.563 -21.538 -43.074 1.00 50.72 316 GLU A C 1
ATOM 2511 O O . GLU A 1 316 ? 37.852 -21.330 -44.255 1.00 50.72 316 GLU A O 1
ATOM 2516 N N . ILE A 1 317 ? 38.499 -21.837 -42.160 1.00 48.16 317 ILE A N 1
ATOM 2517 C CA . ILE A 1 317 ? 39.943 -22.030 -42.420 1.00 48.16 317 ILE A CA 1
ATOM 2518 C C . ILE A 1 317 ? 40.323 -23.485 -42.140 1.00 48.16 317 ILE A C 1
ATOM 2520 O O . ILE A 1 317 ? 41.043 -24.071 -42.982 1.00 48.16 317 ILE A O 1
#

pLDDT: mean 89.01, std 12.08, range [32.91, 98.62]

Sequence (317 aa):
MQHYHQLAIVAQLSLTNPNDAPLDSLLLTLNPGLRVSEIIADGLPLSFSQKLHLLRVALPAALAPGDTCRVRVSYSGEVDERFCYLDIETERYEAQYRMWLFSMPKAYAFVTPRFLHLTSESAWYPLGGLPPGTAFPEAGRRDYARYRLSIALPSDWTAISQGAVEIDTSGETSLYRFHTETPLPQVSLTAGRYELRQITVDDVAYSLAVLPGHTYFDAYLDSVGPVLPDLIREMKNDYEAALGLDYPHPRLSLVEVPIQFFAYRRLWTVAQESVQPELVFLPEMGALCEGCDFRRMKRRSTRSQERANLAESAVEI

Radius of gyration: 23.12 Å; chains: 1; bounding box: 64×47×66 Å

Foldseek 3Di:
DPPADKDKDKDKDKDWAQDQAWAQKFKKFAAQFKAWDFKDWPNHTWDWDDDHRIIITGDPDTAHNGHITIMIITIMGHQDQVQAPQADDPVVQQAFDDDDPDTHAAGAFDDDPAKGKFWCSSRNDIDGDDDQHNVCNPVPDQDWDKDKDKDKDFPQKDKDKEADWDWDDDPRIIIIIGTHPTTFSIMMIIMHRWDKDWDDQDQEIEIETAHPPLCQCVVVCVVCVVVVSVVVVVVQVVVCVVVVHHLPDSYAYEHEDEQSHDWDDDPSDPDIRQDGNRYHYAYHSNSPPDVSPSVVVVVVVVVVVVVVVVVVVVVVD

Secondary structure (DSSP, 8-state):
---PPPEEEEEEEEEE--SSS-EEEEEEE--TTEEEEEEEETTEEPPEEEETTEEEEEEEEEE-TT-EEEEEEEEEE---GGGTTTTS-HHHHHS-EEETTEEE--BS-EEETTEEEE-GGGT-SPEESPPP-TT-GGG-----B--EEEEEEETT-EEEESSEEEEEEETTEEEEEEE-SS-BS---EEEES-EEEEEEETTEEEEEEE-TT--TTHHHHTTTGGGHHHHHHHHHHHHHHHHT-----SEEEEEEE-TTB--PPPTT-S--TTEETTEEEEEGGGTT-TT--HHHHHHHHHHHHHHHHHHHHHH--